Protein AF-A0A3Q2XMR3-F1 (afdb_monomer)

Nearest PDB structures (foldseek):
  6ici-assembly1_A  TM=8.759E-01  e=1.135E-18  Homo sapiens
  9ewy-assembly1_A  TM=8.687E-01  e=3.321E-17  Homo sapiens
  2bra-assembly2_B  TM=8.328E-01  e=9.091E-17  Mus musculus
  4txi-assembly1_A  TM=8.550E-01  e=1.644E-16  Mus musculus
  2c4c-assembly1_A  TM=8.413E-01  e=6.051E-16  Mus musculus

InterPro domains:
  IPR002938 FAD-binding domain [PF01494] (70-104)
  IPR036188 FAD/NAD(P)-binding domain superfamily [G3DSA:3.50.50.60] (62-250)
  IPR036188 FAD/NAD(P)-binding domain superfamily [SSF51905] (71-195)
  IPR050540 F-actin Monooxygenase Mical [PTHR23167] (68-248)
  IPR057494 [F-actin]-monooxygenase MICAL1-3-like, Rossman domain [PF25413] (205-247)

Foldseek 3Di:
DDDPDDPVLVVVLVVLVVQLLPPQKLVSNVVSLVVSCVSVVHDLDCDPPDDLPPHDPQPCPVADQPPWEEEQEALFLVSLVVLLVNLSSSHAYEYEHLARTDDAQAWDDDDPVNLVVLVVLDDSDDSTDGRRSSSSSSSNSSSVSSHHYDYNGHDDADDDDDPDPPDDDDDDPDPVVVDDGPYYHYDRPPDDYPPDDDDDDDDPDDDDDDDDDDDPLDPVLLPDDFDAKDFCVRCVVVQVVVCVVPVDHDGIDGGDDPRPDPDPDPPPPPDPPDDDPDDDDDDDDDDDDDDDD

Secondary structure (DSSP, 8-state):
-----STHHHHHHHHHHHHHHH--SHHHHHHHHHHHHHHTT--S--TTTS-TTTS------SSPP--SEEEEE--SHHHHHHHHHHHHTT-EEEEEES-S-----PBPPPPHHHHHHHHHT-TT--SS-BHHHHHHHHHHHHHHTT-EEEES-------PPPS-TT------SSGGGG---SEEEE-SSS---TTPPPPP---S--------------HHHHTSPPEEEEETTT-HHHHHHHHHHHS---SEEEE-------------------------------PPPPPP-

Sequence (293 aa):
GFAMGDESRPEKAQELFDEFVSASTCRAALLSFRQLCEHLDLDPDPGPDADSADARAVPDLGLPPATGQCAVIGAGPCGLRAAVELSFLGARVVVLEKRDAFSRNNVLHLWPFAIHDLRGLGPFAPPSAGIRQLQLVLLKVALLLGVQVHVNVEFKRVLEPPLDQRLRSEPPSHLVNRLQFDVIVGADGQSVPAGFRRKEFRGKLAIAITANFKNRNTRAEAKVEEISGVASIFNQQFFQDLRRQTGKSFCRRLSRWRRAEPSQATARFEAPKRFPFGEKGRPDAVLPSAPSE

pLDDT: mean 72.91, std 22.64, range [23.0, 97.06]

Mean predicted aligned error: 13.87 Å

Solvent-accessible surface area (backbone atoms only — not comparable to full-atom values): 19043 Å² total; per-residue (Å²): 136,82,86,90,79,67,80,64,58,64,55,53,50,50,53,32,48,52,48,29,73,64,38,86,45,53,56,48,30,54,49,29,45,50,54,38,25,61,76,67,74,43,73,76,72,61,65,96,80,53,66,85,77,82,79,61,95,65,77,86,80,85,64,79,66,40,86,46,34,32,38,29,37,20,68,39,60,68,20,30,50,50,47,41,51,42,36,70,41,56,26,48,37,38,35,36,16,58,53,61,67,68,79,51,70,60,70,62,88,73,54,74,67,55,50,50,51,44,49,72,74,36,93,77,49,67,94,74,37,30,49,30,54,46,28,51,41,36,48,53,50,22,47,76,65,60,40,32,74,43,59,64,36,71,88,85,76,89,79,80,81,67,95,63,89,83,76,86,90,79,83,80,80,52,77,70,77,74,64,76,62,80,39,78,45,87,33,65,71,87,71,70,64,90,92,63,86,82,87,84,84,87,74,78,94,79,88,86,86,86,86,86,78,91,81,83,80,43,77,71,63,70,69,58,79,65,45,84,60,49,40,36,89,80,42,48,67,62,41,52,51,45,24,73,75,68,73,50,84,66,66,64,48,73,47,86,67,82,76,78,70,78,84,77,63,89,73,72,80,73,72,80,79,70,83,79,91,71,81,92,77,86,90,82,90,78,84,86,79,82,88,80,136

Radius of gyration: 25.54 Å; Cα contacts (8 Å, |Δi|>4): 298; chains: 1; bounding box: 79×60×70 Å

Structure (mmCIF, N/CA/C/O backbone):
data_AF-A0A3Q2XMR3-F1
#
_entry.id   AF-A0A3Q2XMR3-F1
#
loop_
_atom_site.group_PDB
_atom_site.id
_atom_site.type_symbol
_atom_site.label_atom_id
_atom_site.label_alt_id
_atom_site.label_comp_id
_atom_site.label_asym_id
_atom_site.label_entity_id
_atom_site.label_seq_id
_atom_site.pdbx_PDB_ins_code
_atom_site.Cartn_x
_atom_site.Cartn_y
_atom_site.Cartn_z
_atom_site.occupancy
_atom_site.B_iso_or_equiv
_atom_site.auth_seq_id
_atom_site.auth_comp_id
_atom_site.auth_asym_id
_atom_site.auth_atom_id
_atom_site.pdbx_PDB_model_num
ATOM 1 N N . GLY A 1 1 ? 41.066 32.385 -14.464 1.00 35.66 1 GLY A N 1
ATOM 2 C CA . GLY A 1 1 ? 39.824 32.093 -13.733 1.00 35.66 1 GLY A CA 1
ATOM 3 C C . GLY A 1 1 ? 39.632 30.601 -13.749 1.00 35.66 1 GLY A C 1
ATOM 4 O O . GLY A 1 1 ? 39.451 30.058 -14.827 1.00 35.66 1 GLY A O 1
ATOM 5 N N . PHE A 1 2 ? 39.790 29.949 -12.600 1.00 39.00 2 PHE A N 1
ATOM 6 C CA . PHE A 1 2 ? 39.530 28.518 -12.456 1.00 39.00 2 PHE A CA 1
ATOM 7 C C . PHE A 1 2 ? 38.033 28.312 -12.213 1.00 39.00 2 PHE A C 1
ATOM 9 O O . PHE A 1 2 ? 37.415 29.082 -11.479 1.00 39.00 2 PHE A O 1
ATOM 16 N N . ALA A 1 3 ? 37.459 27.329 -12.900 1.00 44.09 3 ALA A N 1
ATOM 17 C CA . ALA A 1 3 ? 36.039 27.023 -12.887 1.00 44.09 3 ALA A CA 1
ATOM 18 C C . ALA A 1 3 ? 35.568 26.613 -11.479 1.00 44.09 3 ALA A C 1
ATOM 20 O O . ALA A 1 3 ? 35.994 25.589 -10.953 1.00 44.09 3 ALA A O 1
ATOM 21 N N . MET A 1 4 ? 34.670 27.411 -10.892 1.00 45.12 4 MET A N 1
ATOM 22 C CA . MET A 1 4 ? 33.791 26.987 -9.800 1.00 45.12 4 MET A CA 1
ATOM 23 C C . MET A 1 4 ? 32.629 26.198 -10.400 1.00 45.12 4 MET A C 1
ATOM 25 O O . MET A 1 4 ? 31.619 26.775 -10.795 1.00 45.12 4 MET A O 1
ATOM 29 N N . GLY A 1 5 ? 32.779 24.887 -10.514 1.00 52.12 5 GLY A N 1
ATOM 30 C CA . GLY A 1 5 ? 31.701 24.030 -10.985 1.00 52.12 5 GLY A CA 1
ATOM 31 C C . GLY A 1 5 ? 31.969 22.586 -10.622 1.00 52.12 5 GLY A C 1
ATOM 32 O O . GLY A 1 5 ? 32.508 21.884 -11.461 1.00 52.12 5 GLY A O 1
ATOM 33 N N . ASP A 1 6 ? 31.640 22.197 -9.382 1.00 55.00 6 ASP A N 1
ATOM 34 C CA . ASP A 1 6 ? 31.071 20.867 -9.067 1.00 55.00 6 ASP A CA 1
ATOM 35 C C . ASP A 1 6 ? 30.673 20.672 -7.582 1.00 55.00 6 ASP A C 1
ATOM 37 O O . ASP A 1 6 ? 30.128 19.632 -7.225 1.00 55.00 6 ASP A O 1
ATOM 41 N N . GLU A 1 7 ? 30.900 21.638 -6.678 1.00 53.44 7 GLU A N 1
ATOM 42 C CA . GLU A 1 7 ? 30.497 21.468 -5.262 1.00 53.44 7 GLU A CA 1
ATOM 43 C C . GLU A 1 7 ? 28.968 21.443 -5.052 1.00 53.44 7 GLU A C 1
ATOM 45 O O . GLU A 1 7 ? 28.487 20.868 -4.080 1.00 53.44 7 GLU A O 1
ATOM 50 N N . SER A 1 8 ? 28.182 21.979 -5.994 1.00 63.50 8 SER A N 1
ATOM 51 C CA . SER A 1 8 ? 26.716 22.076 -5.890 1.00 63.50 8 SER A CA 1
ATOM 52 C C . SER A 1 8 ? 25.959 20.791 -6.249 1.00 63.50 8 SER A C 1
ATOM 54 O O . SER A 1 8 ? 24.781 20.644 -5.908 1.00 63.50 8 SER A O 1
ATOM 56 N N . ARG A 1 9 ? 26.598 19.845 -6.951 1.00 72.00 9 ARG A N 1
ATOM 57 C CA . ARG A 1 9 ? 25.961 18.592 -7.386 1.00 72.00 9 ARG A CA 1
ATOM 58 C C . ARG A 1 9 ? 25.611 17.649 -6.222 1.00 72.00 9 ARG A C 1
ATOM 60 O O . ARG A 1 9 ? 24.466 17.179 -6.209 1.00 72.00 9 ARG A O 1
ATOM 67 N N . PRO A 1 10 ? 26.515 17.358 -5.260 1.00 75.75 10 PRO A N 1
ATOM 68 C CA . PRO A 1 10 ? 26.194 16.502 -4.115 1.00 75.75 10 PRO A CA 1
ATOM 69 C C . PRO A 1 10 ? 25.201 17.149 -3.140 1.00 75.75 10 PRO A C 1
ATOM 71 O O . PRO A 1 10 ? 24.328 16.451 -2.628 1.00 75.75 10 PRO A O 1
ATOM 74 N N . GLU A 1 11 ? 25.277 18.466 -2.927 1.00 84.50 11 GLU A N 1
ATOM 75 C CA . GLU A 1 11 ? 24.337 19.192 -2.058 1.00 84.50 11 GLU A CA 1
ATOM 76 C C . GLU A 1 11 ? 22.905 19.093 -2.592 1.00 84.50 11 GLU A C 1
ATOM 78 O O . GLU A 1 11 ? 21.992 18.681 -1.877 1.00 84.50 11 GLU A O 1
ATOM 83 N N . LYS A 1 12 ? 22.722 19.338 -3.893 1.00 89.06 12 LYS A N 1
ATOM 84 C CA . LYS A 1 12 ? 21.414 19.227 -4.543 1.00 89.06 12 LYS A CA 1
ATOM 85 C C . LYS A 1 12 ? 20.859 17.796 -4.550 1.00 89.06 12 LYS A C 1
ATOM 87 O O . LYS A 1 12 ? 19.653 17.606 -4.421 1.00 89.06 12 LYS A O 1
ATOM 92 N N . ALA A 1 13 ? 21.714 16.777 -4.681 1.00 90.06 13 ALA A N 1
ATOM 93 C CA . ALA A 1 13 ? 21.280 15.380 -4.596 1.00 90.06 13 ALA A CA 1
ATOM 94 C C . ALA A 1 13 ? 20.750 15.032 -3.194 1.00 90.06 13 ALA A C 1
ATOM 96 O O . ALA A 1 13 ? 19.726 14.359 -3.069 1.00 90.06 13 ALA A O 1
ATOM 97 N N . GLN A 1 14 ? 21.419 15.527 -2.148 1.00 91.50 14 GLN A N 1
ATOM 98 C CA . GLN A 1 14 ? 20.983 15.356 -0.764 1.00 91.50 14 GLN A CA 1
ATOM 99 C C . GLN A 1 14 ? 19.636 16.046 -0.511 1.00 91.50 14 GLN A C 1
ATOM 101 O O . GLN A 1 14 ? 18.742 15.431 0.064 1.00 91.50 14 GLN A O 1
ATOM 106 N N . GLU A 1 15 ? 19.454 17.278 -0.993 1.00 93.38 15 GLU A N 1
ATOM 107 C CA . GLU A 1 15 ? 18.187 18.013 -0.872 1.00 93.38 15 GLU A CA 1
ATOM 108 C C . GLU A 1 15 ? 17.010 17.263 -1.517 1.00 93.38 15 GLU A C 1
ATOM 110 O O . GLU A 1 15 ? 15.959 17.099 -0.896 1.00 93.38 15 GLU A O 1
ATOM 115 N N . LEU A 1 16 ? 17.194 16.752 -2.740 1.00 93.00 16 LEU A N 1
ATOM 116 C CA . LEU A 1 16 ? 16.173 15.972 -3.451 1.00 93.00 16 LEU A CA 1
ATOM 117 C C . LEU A 1 16 ? 15.854 14.653 -2.731 1.00 93.00 16 LEU A C 1
ATOM 119 O O . LEU A 1 16 ? 14.693 14.239 -2.656 1.00 93.00 16 LEU A O 1
ATOM 123 N N . PHE A 1 17 ? 16.871 13.997 -2.165 1.00 94.00 17 PHE A N 1
ATOM 124 C CA . PHE A 1 17 ? 16.676 12.796 -1.358 1.00 94.00 17 PHE A CA 1
ATOM 125 C C . PHE A 1 17 ? 15.901 13.094 -0.068 1.00 94.00 17 PHE A C 1
ATOM 127 O O . PHE A 1 17 ? 14.978 12.355 0.280 1.00 94.00 17 PHE A O 1
ATOM 134 N N . ASP A 1 18 ? 16.205 14.198 0.612 1.00 92.75 18 ASP A N 1
ATOM 135 C CA . ASP A 1 18 ? 15.489 14.628 1.814 1.00 92.75 18 ASP A CA 1
ATOM 136 C C . ASP A 1 18 ? 14.030 15.009 1.505 1.00 92.75 18 ASP A C 1
ATOM 138 O O . ASP A 1 18 ? 13.117 14.687 2.280 1.00 92.75 18 ASP A O 1
ATOM 142 N N . GLU A 1 19 ? 13.760 15.614 0.344 1.00 94.38 19 GLU A N 1
ATOM 143 C CA . GLU A 1 19 ? 12.399 15.864 -0.142 1.00 94.38 19 GLU A CA 1
ATOM 144 C C . GLU A 1 19 ? 11.638 14.549 -0.376 1.00 94.38 19 GLU A C 1
ATOM 146 O O . GLU A 1 19 ? 10.511 14.377 0.102 1.00 94.38 19 GLU A O 1
ATOM 151 N N . PHE A 1 20 ? 12.272 13.566 -1.015 1.00 94.69 20 PHE A N 1
ATOM 152 C CA . PHE A 1 20 ? 11.702 12.233 -1.210 1.00 94.69 20 PHE A CA 1
ATOM 153 C C . PHE A 1 20 ? 11.402 11.517 0.115 1.00 94.69 20 PHE A C 1
ATOM 155 O O . PHE A 1 20 ? 10.296 11.002 0.350 1.00 94.69 20 PHE A O 1
ATOM 162 N N . VAL A 1 21 ? 12.356 11.531 1.040 1.00 91.69 21 VAL A N 1
ATOM 163 C CA . VAL A 1 21 ? 12.222 10.941 2.373 1.00 91.69 21 VAL A CA 1
ATOM 164 C C . VAL A 1 21 ? 11.117 11.620 3.180 1.00 91.69 21 VAL A C 1
ATOM 166 O O . VAL A 1 21 ? 10.331 10.932 3.841 1.00 91.69 21 VAL A O 1
ATOM 169 N N . SER A 1 22 ? 10.980 12.939 3.090 1.00 90.88 22 SER A N 1
ATOM 170 C CA . SER A 1 22 ? 9.959 13.704 3.816 1.00 90.88 22 SER A CA 1
ATOM 171 C C . SER A 1 22 ? 8.594 13.736 3.116 1.00 90.88 22 SER A C 1
ATOM 173 O O . SER A 1 22 ? 7.582 14.046 3.756 1.00 90.88 22 SER A O 1
ATOM 175 N N . ALA A 1 23 ? 8.518 13.328 1.842 1.00 93.31 23 ALA A N 1
ATOM 176 C CA . ALA A 1 23 ? 7.295 13.348 1.050 1.00 93.31 23 ALA A CA 1
ATOM 177 C C . ALA A 1 23 ? 6.136 12.646 1.768 1.00 93.31 23 ALA A C 1
ATOM 179 O O . ALA A 1 23 ? 6.185 11.457 2.108 1.00 93.31 23 ALA A O 1
ATOM 180 N N . SER A 1 24 ? 5.061 13.399 1.989 1.00 91.44 24 SER A N 1
ATOM 181 C CA . SER A 1 24 ? 3.925 12.940 2.782 1.00 91.44 24 SER A CA 1
ATOM 182 C C . SER A 1 24 ? 2.776 12.410 1.935 1.00 91.44 24 SER A C 1
ATOM 184 O O . SER A 1 24 ? 1.807 11.930 2.511 1.00 91.44 24 SER A O 1
ATOM 186 N N . THR A 1 25 ? 2.836 12.487 0.602 1.00 94.62 25 THR A N 1
ATOM 187 C CA . THR A 1 25 ? 1.784 12.026 -0.323 1.00 94.62 25 THR A CA 1
ATOM 188 C C . THR A 1 25 ? 2.370 11.130 -1.415 1.00 94.62 25 THR A C 1
ATOM 190 O O . THR A 1 25 ? 3.561 11.206 -1.693 1.00 94.62 25 THR A O 1
ATOM 193 N N . CYS A 1 26 ? 1.532 10.290 -2.037 1.00 94.56 26 CYS A N 1
ATOM 194 C CA . CYS A 1 26 ? 1.960 9.397 -3.123 1.00 94.56 26 CYS A CA 1
ATOM 195 C C . CYS A 1 26 ? 2.550 10.194 -4.298 1.00 94.56 26 CYS A C 1
ATOM 197 O O . CYS A 1 26 ? 3.695 9.974 -4.675 1.00 94.56 26 CYS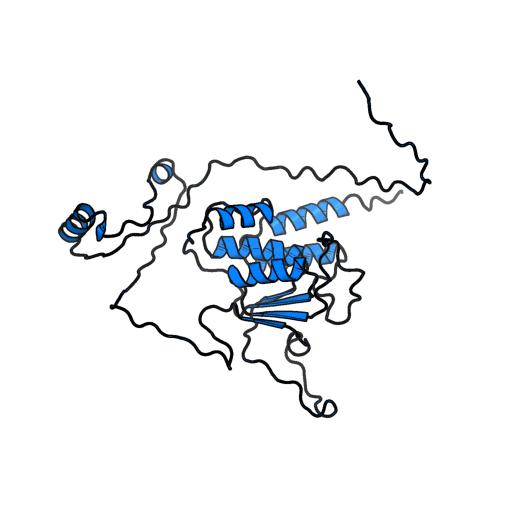 A O 1
ATOM 199 N N . ARG A 1 27 ? 1.808 11.197 -4.794 1.00 94.56 27 ARG A N 1
ATOM 200 C CA . ARG A 1 27 ? 2.271 12.091 -5.865 1.00 94.56 27 ARG A CA 1
ATOM 201 C C . ARG A 1 27 ? 3.585 12.794 -5.520 1.00 94.56 27 ARG A C 1
ATOM 203 O O . ARG A 1 27 ? 4.487 12.791 -6.343 1.00 94.56 27 ARG A O 1
ATOM 210 N N . ALA A 1 28 ? 3.710 13.357 -4.315 1.00 95.25 28 ALA A N 1
ATOM 211 C CA . ALA A 1 28 ? 4.947 14.027 -3.909 1.00 95.25 28 ALA A CA 1
ATOM 212 C C . ALA A 1 28 ? 6.137 13.059 -3.873 1.00 95.25 28 ALA A C 1
ATOM 214 O O . ALA A 1 28 ? 7.211 13.420 -4.335 1.00 95.25 28 ALA A O 1
ATOM 215 N N . ALA A 1 29 ? 5.946 11.829 -3.380 1.00 95.19 29 ALA A N 1
ATOM 216 C CA . ALA A 1 29 ? 7.015 10.831 -3.335 1.00 95.19 29 ALA A CA 1
ATOM 217 C C . ALA A 1 29 ? 7.455 10.404 -4.746 1.00 95.19 29 ALA A C 1
ATOM 219 O O . ALA A 1 29 ? 8.645 10.301 -5.004 1.00 95.19 29 ALA A O 1
ATOM 220 N N . LEU A 1 30 ? 6.509 10.207 -5.670 1.00 94.50 30 LEU A N 1
ATOM 221 C CA . LEU A 1 30 ? 6.815 9.876 -7.066 1.00 94.50 30 LEU A CA 1
ATOM 222 C C . LEU A 1 30 ? 7.543 11.021 -7.789 1.00 94.50 30 LEU A C 1
ATOM 224 O O . LEU A 1 30 ? 8.493 10.770 -8.523 1.00 94.50 30 LEU A O 1
ATOM 228 N N . LEU A 1 31 ? 7.109 12.269 -7.580 1.00 94.38 31 LEU A N 1
ATOM 229 C CA . LEU A 1 31 ? 7.712 13.447 -8.213 1.00 94.38 31 LEU A CA 1
ATOM 230 C C . LEU A 1 31 ? 9.138 13.700 -7.714 1.00 94.38 31 LEU A C 1
ATOM 232 O O . LEU A 1 31 ? 10.050 13.791 -8.527 1.00 94.38 31 LEU A O 1
ATOM 236 N N . SER A 1 32 ? 9.327 13.746 -6.394 1.00 94.88 32 SER A N 1
ATOM 237 C CA . SER A 1 32 ? 10.651 13.940 -5.782 1.00 94.88 32 SER A CA 1
ATOM 238 C C . SER A 1 32 ? 11.624 12.820 -6.154 1.00 94.88 32 SER A C 1
ATOM 240 O O . SER A 1 32 ? 12.772 13.094 -6.487 1.00 94.88 32 SER A O 1
ATOM 242 N N . PHE A 1 33 ? 11.161 11.565 -6.195 1.00 94.56 33 PHE A N 1
ATOM 243 C CA . PHE A 1 33 ? 11.984 10.447 -6.657 1.00 94.56 33 PHE A CA 1
ATOM 244 C C . PHE A 1 33 ? 12.406 10.604 -8.120 1.00 94.56 33 PHE A C 1
ATOM 246 O O . PHE A 1 33 ? 13.573 10.424 -8.448 1.00 94.56 33 PHE A O 1
ATOM 253 N N . ARG A 1 34 ? 11.478 10.996 -9.001 1.00 92.38 34 ARG A N 1
ATOM 254 C CA . ARG A 1 34 ? 11.789 11.240 -10.413 1.00 92.38 34 ARG A CA 1
ATOM 255 C C . ARG A 1 34 ? 12.829 12.350 -10.578 1.00 92.38 34 ARG A C 1
ATOM 257 O O . ARG A 1 34 ? 13.772 12.172 -11.336 1.00 92.38 34 ARG A O 1
ATOM 264 N N . GLN A 1 35 ? 12.677 13.459 -9.857 1.00 93.12 35 GLN A N 1
ATOM 265 C CA . GLN A 1 35 ? 13.637 14.568 -9.884 1.00 93.12 35 GLN A CA 1
ATOM 266 C C . GLN A 1 35 ? 15.016 14.145 -9.364 1.00 93.12 35 GLN A C 1
ATOM 268 O O . GLN A 1 35 ? 16.032 14.554 -9.921 1.00 93.12 35 GLN A O 1
ATOM 273 N N . LEU A 1 36 ? 15.054 13.305 -8.324 1.00 92.69 36 LEU A N 1
ATOM 274 C CA . LEU A 1 36 ? 16.289 12.717 -7.813 1.00 92.69 36 LEU A CA 1
ATOM 275 C C . LEU A 1 36 ? 16.970 11.841 -8.874 1.00 92.69 36 LEU A C 1
ATOM 277 O O . LEU A 1 36 ? 18.163 12.006 -9.109 1.00 92.69 36 LEU A O 1
ATOM 281 N N . CYS A 1 37 ? 16.223 10.955 -9.537 1.00 90.81 37 CYS A N 1
ATOM 282 C CA . CYS A 1 37 ? 16.745 10.125 -10.624 1.00 90.81 37 CYS A CA 1
ATOM 283 C C . CYS A 1 37 ? 17.270 10.974 -11.789 1.00 90.81 37 CYS A C 1
ATOM 285 O O . CYS A 1 37 ? 18.399 10.765 -12.219 1.00 90.81 37 CYS A O 1
ATOM 287 N N . GLU A 1 38 ? 16.507 11.979 -12.232 1.00 90.25 38 GLU A N 1
ATOM 288 C CA . GLU A 1 38 ? 16.910 12.907 -13.299 1.00 90.25 38 GLU A CA 1
ATOM 289 C C . GLU A 1 38 ? 18.204 13.667 -12.947 1.00 90.25 38 GLU A C 1
ATOM 291 O O . GLU A 1 38 ? 19.064 13.837 -13.802 1.00 90.25 38 GLU A O 1
ATOM 296 N N . HIS A 1 39 ? 18.391 14.091 -11.690 1.00 90.00 39 HIS A N 1
ATOM 297 C CA . HIS A 1 39 ? 19.619 14.774 -11.244 1.00 90.00 39 HIS A CA 1
ATOM 298 C C . HIS A 1 39 ? 20.837 13.840 -11.136 1.00 90.00 39 HIS A C 1
ATOM 300 O O . HIS A 1 39 ? 21.984 14.276 -11.272 1.00 90.00 39 HIS A O 1
ATOM 306 N N . LEU A 1 40 ? 20.596 12.558 -10.867 1.00 88.62 40 LEU A N 1
ATOM 307 C CA . LEU A 1 40 ? 21.629 11.526 -10.768 1.00 88.62 40 LEU A CA 1
ATOM 308 C C . LEU A 1 40 ? 21.910 10.820 -12.104 1.00 88.62 40 LEU A C 1
ATOM 310 O O . LEU A 1 40 ? 22.710 9.889 -12.115 1.00 88.62 40 LEU A O 1
ATOM 314 N N . ASP A 1 41 ? 21.280 11.254 -13.201 1.00 85.69 41 ASP A N 1
ATOM 315 C CA . ASP A 1 41 ? 21.345 10.603 -14.517 1.00 85.69 41 ASP A CA 1
ATOM 316 C C . ASP A 1 41 ? 20.943 9.110 -14.464 1.00 85.69 41 ASP A C 1
ATOM 318 O O . ASP A 1 41 ? 21.463 8.274 -15.202 1.00 85.69 41 ASP A O 1
ATOM 322 N N . LEU A 1 42 ? 20.012 8.766 -13.567 1.00 83.75 42 LEU A N 1
ATOM 323 C CA . LEU A 1 42 ? 19.442 7.427 -13.429 1.00 83.75 42 LEU A CA 1
ATOM 324 C C . LEU A 1 42 ? 18.123 7.351 -14.194 1.00 83.75 42 LEU A C 1
ATOM 326 O O . LEU A 1 42 ? 17.264 8.219 -14.033 1.00 83.75 42 LEU A O 1
ATOM 330 N N . ASP A 1 43 ? 17.923 6.286 -14.966 1.00 74.69 43 ASP A N 1
ATOM 331 C CA . ASP A 1 43 ? 16.626 6.014 -15.579 1.00 74.69 43 ASP A CA 1
ATOM 332 C C . ASP A 1 43 ? 15.694 5.324 -14.561 1.00 74.69 43 ASP A C 1
ATOM 334 O O . ASP A 1 43 ? 15.972 4.192 -14.151 1.00 74.69 43 ASP A O 1
ATOM 338 N N . PRO A 1 44 ? 14.598 5.969 -14.113 1.00 67.06 44 PRO A N 1
ATOM 339 C CA . PRO A 1 44 ? 13.631 5.337 -13.219 1.00 67.06 44 PRO A CA 1
ATOM 340 C C . PRO A 1 44 ? 12.751 4.295 -13.933 1.00 67.06 44 PRO A C 1
ATOM 342 O O . PRO A 1 44 ? 12.046 3.537 -13.264 1.00 67.06 44 PRO A O 1
ATOM 345 N N . ASP A 1 45 ? 12.748 4.271 -15.269 1.00 64.19 45 ASP A N 1
ATOM 346 C CA . ASP A 1 45 ? 11.979 3.352 -16.105 1.00 64.19 45 ASP A CA 1
ATOM 347 C C . ASP A 1 45 ? 12.845 2.853 -17.276 1.00 64.19 45 ASP A C 1
ATOM 349 O O . ASP A 1 45 ? 12.586 3.195 -18.431 1.00 64.19 45 ASP A O 1
ATOM 353 N N . PRO A 1 46 ? 13.852 1.997 -17.005 1.00 55.44 46 PRO A N 1
ATOM 354 C CA . PRO A 1 46 ? 14.795 1.526 -18.023 1.00 55.44 46 PRO A CA 1
ATOM 355 C C . PRO A 1 46 ? 14.144 0.643 -19.112 1.00 55.44 46 PRO A C 1
ATOM 357 O O . PRO A 1 46 ? 14.813 0.104 -19.992 1.00 55.44 46 PRO A O 1
ATOM 360 N N . GLY A 1 47 ? 12.819 0.485 -19.088 1.00 52.22 47 GLY A N 1
ATOM 361 C CA . GLY A 1 47 ? 12.069 -0.263 -20.078 1.00 52.22 47 GLY A CA 1
ATOM 362 C C . GLY A 1 47 ? 12.348 -1.774 -20.072 1.00 52.22 47 GLY A C 1
ATOM 363 O O . GLY A 1 47 ? 13.137 -2.310 -19.282 1.00 52.22 47 GLY A O 1
ATOM 364 N N . PRO A 1 48 ? 11.663 -2.515 -20.956 1.00 48.44 48 PRO A N 1
ATOM 365 C CA . PRO A 1 48 ? 11.818 -3.962 -21.069 1.00 48.44 48 PRO A CA 1
ATOM 366 C C . PRO A 1 48 ? 13.168 -4.384 -21.675 1.00 48.44 48 PRO A C 1
ATOM 368 O O . PRO A 1 48 ? 13.588 -5.517 -21.446 1.00 48.44 48 PRO A O 1
ATOM 371 N N . ASP A 1 49 ? 13.873 -3.480 -22.360 1.00 45.12 49 ASP A N 1
ATOM 372 C CA . ASP A 1 49 ? 15.067 -3.795 -23.157 1.00 45.12 49 ASP A CA 1
ATOM 373 C C . ASP A 1 49 ? 16.399 -3.409 -22.489 1.00 45.12 49 ASP A C 1
ATOM 375 O O . ASP A 1 49 ? 17.450 -3.769 -23.008 1.00 45.12 49 ASP A O 1
ATOM 379 N N . ALA A 1 50 ? 16.400 -2.714 -21.343 1.00 50.56 50 ALA A N 1
ATOM 380 C CA . ALA A 1 50 ? 17.656 -2.385 -20.665 1.00 50.56 50 ALA A CA 1
ATOM 381 C C . ALA A 1 50 ? 18.399 -3.636 -20.196 1.00 50.56 50 ALA A C 1
ATOM 383 O O . ALA A 1 50 ? 17.809 -4.515 -19.560 1.00 50.56 50 ALA A O 1
ATOM 384 N N . ASP A 1 51 ? 19.701 -3.696 -20.461 1.00 44.91 51 ASP A N 1
ATOM 385 C CA . ASP A 1 51 ? 20.554 -4.806 -20.058 1.00 44.91 51 ASP A CA 1
ATOM 386 C C . ASP A 1 51 ? 20.506 -5.015 -18.537 1.00 44.91 51 ASP A C 1
ATOM 388 O O . ASP A 1 51 ? 20.633 -4.093 -17.731 1.00 44.91 51 ASP A O 1
ATOM 392 N N . SER A 1 52 ? 20.293 -6.265 -18.118 1.00 48.41 52 SER A N 1
ATOM 393 C CA . SER A 1 52 ? 20.103 -6.647 -16.711 1.00 48.41 52 SER A CA 1
ATOM 394 C C . SER A 1 52 ? 21.318 -6.393 -15.810 1.00 48.41 52 SER A C 1
ATOM 396 O O . SER A 1 52 ? 21.210 -6.596 -14.600 1.00 48.41 52 SER A O 1
ATOM 398 N N . ALA A 1 53 ? 22.458 -6.017 -16.397 1.00 42.41 53 ALA A N 1
ATOM 399 C CA . ALA A 1 53 ? 23.748 -5.865 -15.736 1.00 42.41 53 ALA A CA 1
ATOM 400 C C . ALA A 1 53 ? 23.978 -4.459 -15.153 1.00 42.41 53 ALA A C 1
ATOM 402 O O . ALA A 1 53 ? 24.602 -4.350 -14.101 1.00 42.41 53 ALA A O 1
ATOM 403 N N . ASP A 1 54 ? 23.428 -3.407 -15.767 1.00 39.78 54 ASP A N 1
ATOM 404 C CA . ASP A 1 54 ? 23.800 -2.025 -15.420 1.00 39.78 54 ASP A CA 1
ATOM 405 C C . ASP A 1 54 ? 22.895 -1.379 -14.354 1.00 39.78 54 ASP A C 1
ATOM 407 O O . ASP A 1 54 ? 23.235 -0.344 -13.787 1.00 39.78 54 ASP A O 1
ATOM 411 N N . ALA A 1 55 ? 21.757 -1.999 -14.019 1.00 42.41 55 ALA A N 1
ATOM 412 C CA . ALA A 1 55 ? 20.727 -1.375 -13.179 1.00 42.41 55 ALA A CA 1
ATOM 413 C C . ALA A 1 55 ? 20.698 -1.824 -11.701 1.00 42.41 55 ALA A C 1
ATOM 415 O O . ALA A 1 55 ? 19.777 -1.443 -10.978 1.00 42.41 55 ALA A O 1
ATOM 416 N N . ARG A 1 56 ? 21.603 -2.696 -11.226 1.00 51.09 56 ARG A N 1
ATOM 417 C CA . ARG A 1 56 ? 21.332 -3.449 -9.981 1.00 51.09 56 ARG A CA 1
ATOM 418 C C . ARG A 1 56 ? 22.521 -3.593 -9.038 1.00 51.09 56 ARG A C 1
ATOM 420 O O . ARG A 1 56 ? 23.255 -4.570 -9.086 1.00 51.09 56 ARG A O 1
ATOM 427 N N . ALA A 1 57 ? 22.591 -2.694 -8.060 1.00 41.69 57 ALA A N 1
ATOM 428 C CA . ALA A 1 57 ? 23.205 -2.980 -6.765 1.00 41.69 57 ALA A CA 1
ATOM 429 C C . ALA A 1 57 ? 22.155 -3.611 -5.827 1.00 41.69 57 ALA A C 1
ATOM 431 O O . ALA A 1 57 ? 21.766 -3.018 -4.823 1.00 41.69 57 ALA A O 1
ATOM 432 N N . VAL A 1 58 ? 21.631 -4.793 -6.173 1.00 45.94 58 VAL A N 1
ATOM 433 C CA . VAL A 1 58 ? 20.858 -5.600 -5.211 1.00 45.94 58 VAL A CA 1
ATOM 434 C C . VAL A 1 58 ? 21.871 -6.463 -4.453 1.00 45.94 58 VAL A C 1
ATOM 436 O O . VAL A 1 58 ? 22.728 -7.060 -5.106 1.00 45.94 58 VAL A O 1
ATOM 439 N N . PRO A 1 59 ? 21.835 -6.529 -3.109 1.00 43.03 59 PRO A N 1
ATOM 440 C CA . PRO A 1 59 ? 22.684 -7.449 -2.363 1.00 43.03 59 PRO A CA 1
ATOM 441 C C . PRO A 1 59 ? 22.489 -8.871 -2.892 1.00 43.03 59 PRO A C 1
ATOM 443 O O . PRO A 1 59 ? 21.355 -9.342 -2.970 1.00 43.03 59 PRO A O 1
ATOM 446 N N . ASP A 1 60 ? 23.578 -9.540 -3.269 1.00 45.28 60 ASP A N 1
ATOM 447 C CA . ASP A 1 60 ? 23.539 -10.939 -3.686 1.00 45.28 60 ASP A CA 1
ATOM 448 C C . ASP A 1 60 ? 23.110 -11.806 -2.492 1.00 45.28 60 ASP A C 1
ATOM 450 O O . ASP A 1 60 ? 23.872 -12.030 -1.551 1.00 45.28 60 ASP A O 1
ATOM 454 N N . LEU A 1 61 ? 21.847 -12.236 -2.499 1.00 47.41 61 LEU A N 1
ATOM 455 C CA . LEU A 1 61 ? 21.266 -13.121 -1.486 1.00 47.41 61 LEU A CA 1
ATOM 456 C C . LEU A 1 61 ? 21.540 -14.609 -1.787 1.00 47.41 61 LEU A C 1
ATOM 458 O O . LEU A 1 61 ? 20.989 -15.471 -1.102 1.00 47.41 61 LEU A O 1
ATOM 462 N N . GLY A 1 62 ? 22.351 -14.937 -2.803 1.00 42.47 62 GLY A N 1
ATOM 463 C CA . GLY A 1 62 ? 22.663 -16.319 -3.183 1.00 42.47 62 GLY A CA 1
ATOM 464 C C . GLY A 1 62 ? 21.466 -17.096 -3.746 1.00 42.47 62 GLY A C 1
ATOM 465 O O . GLY A 1 62 ? 21.484 -18.327 -3.774 1.00 42.47 62 GLY A O 1
ATOM 466 N N . LEU A 1 63 ? 20.411 -16.394 -4.171 1.00 46.56 63 LEU A N 1
ATOM 467 C CA . LEU A 1 63 ? 19.235 -16.968 -4.825 1.00 46.56 63 LEU A CA 1
ATOM 468 C C . LEU A 1 63 ? 19.410 -16.887 -6.349 1.00 46.56 63 LEU A C 1
ATOM 470 O O . LEU A 1 63 ? 19.933 -15.886 -6.840 1.00 46.56 63 LEU A O 1
ATOM 474 N N . PRO A 1 64 ? 18.974 -17.903 -7.121 1.00 47.94 64 PRO A N 1
ATOM 475 C CA . PRO A 1 64 ? 18.980 -17.796 -8.574 1.00 47.94 64 PRO A CA 1
ATOM 476 C C . PRO A 1 64 ? 18.141 -16.571 -8.968 1.00 47.94 64 PRO A C 1
ATOM 478 O O . PRO A 1 64 ? 17.035 -16.420 -8.439 1.00 47.94 64 PRO A O 1
ATOM 481 N N . PRO A 1 65 ? 18.637 -15.687 -9.854 1.00 53.16 65 PRO A N 1
ATOM 482 C CA . PRO A 1 65 ? 17.892 -14.502 -10.242 1.00 53.16 65 PRO A CA 1
ATOM 483 C C . PRO A 1 65 ? 16.541 -14.948 -10.793 1.00 53.16 65 PRO A C 1
ATOM 485 O O . PRO A 1 65 ? 16.480 -15.796 -11.684 1.00 53.16 65 PRO A O 1
ATOM 488 N N . ALA A 1 66 ? 15.453 -14.396 -10.260 1.00 53.31 66 ALA A N 1
ATOM 489 C CA . ALA A 1 66 ? 14.149 -14.532 -10.880 1.00 53.31 66 ALA A CA 1
ATOM 490 C C . ALA A 1 66 ? 14.218 -13.817 -12.237 1.00 53.31 66 ALA A C 1
ATOM 492 O O . ALA A 1 66 ? 14.026 -12.606 -12.343 1.00 53.31 66 ALA A O 1
ATOM 493 N N . THR A 1 67 ? 14.569 -14.554 -13.285 1.00 57.06 67 THR A N 1
ATOM 494 C CA . THR A 1 67 ? 14.599 -14.063 -14.659 1.00 57.06 67 THR A CA 1
ATOM 495 C C . THR A 1 67 ? 13.157 -13.948 -15.138 1.00 57.06 67 THR A C 1
ATOM 497 O O . THR A 1 67 ? 12.590 -14.920 -15.628 1.00 57.06 67 THR A O 1
ATOM 500 N N . GLY A 1 68 ? 12.527 -12.794 -14.924 1.00 69.62 68 GLY A N 1
ATOM 501 C CA . GLY A 1 68 ? 11.175 -12.548 -15.420 1.00 69.62 68 GLY A CA 1
ATOM 502 C C . GLY A 1 68 ? 10.665 -11.134 -15.160 1.00 69.62 68 GLY A C 1
ATOM 503 O O . GLY A 1 68 ? 11.142 -10.428 -14.259 1.00 69.62 68 GLY A O 1
ATOM 504 N N . GLN A 1 69 ? 9.690 -10.721 -15.968 1.00 81.31 69 GLN A N 1
ATOM 505 C CA . GLN A 1 69 ? 8.915 -9.501 -15.755 1.00 81.31 69 GLN A CA 1
ATOM 506 C C . GLN A 1 69 ? 7.663 -9.821 -14.932 1.00 81.31 69 GLN A C 1
ATOM 508 O O . GLN A 1 69 ? 6.827 -10.644 -15.309 1.00 81.31 69 GLN A O 1
ATOM 513 N N . CYS A 1 70 ? 7.516 -9.141 -13.800 1.00 89.56 70 CYS A N 1
ATOM 514 C CA . CYS A 1 70 ? 6.431 -9.322 -12.847 1.00 89.56 70 CYS A CA 1
ATOM 515 C C . CYS A 1 70 ? 5.527 -8.086 -12.822 1.00 89.56 70 CYS A C 1
ATOM 517 O O . CYS A 1 70 ? 5.990 -6.978 -12.551 1.00 89.56 70 CYS A O 1
ATOM 519 N N . ALA A 1 71 ? 4.223 -8.280 -13.000 1.00 90.88 71 ALA A N 1
ATOM 520 C CA . ALA A 1 71 ? 3.223 -7.252 -12.737 1.00 90.88 71 ALA A CA 1
ATOM 521 C C . ALA A 1 71 ? 2.577 -7.464 -11.364 1.00 90.88 71 ALA A C 1
ATOM 523 O O . ALA A 1 71 ? 2.069 -8.542 -11.059 1.00 90.88 71 ALA A O 1
ATOM 524 N N . VAL A 1 72 ? 2.521 -6.416 -10.549 1.00 94.56 72 VAL A N 1
ATOM 525 C CA . VAL A 1 72 ? 1.778 -6.393 -9.286 1.00 94.56 72 VAL A CA 1
ATOM 526 C C . VAL A 1 72 ? 0.589 -5.452 -9.432 1.00 94.56 72 VAL A C 1
ATOM 528 O O . VAL A 1 72 ? 0.738 -4.260 -9.697 1.00 94.56 72 VAL A O 1
ATOM 531 N N . ILE A 1 73 ? -0.618 -5.977 -9.242 1.00 94.44 73 ILE A N 1
ATOM 532 C CA . ILE A 1 73 ? -1.850 -5.206 -9.395 1.00 94.44 73 ILE A CA 1
ATOM 533 C C . ILE A 1 73 ? -2.275 -4.676 -8.027 1.00 94.44 73 ILE A C 1
ATOM 535 O O . ILE A 1 73 ? -2.746 -5.438 -7.189 1.00 94.44 73 ILE A O 1
ATOM 539 N N . GLY A 1 74 ? -2.130 -3.370 -7.810 1.00 95.31 74 GLY A N 1
ATOM 540 C CA . GLY A 1 74 ? -2.524 -2.647 -6.602 1.00 95.31 74 GLY A CA 1
ATOM 541 C C . GLY A 1 74 ? -1.348 -2.228 -5.713 1.00 95.31 74 GLY A C 1
ATOM 542 O O . GLY A 1 74 ? -0.601 -3.057 -5.200 1.00 95.31 74 GLY A O 1
ATOM 543 N N . ALA A 1 75 ? -1.258 -0.932 -5.407 1.00 96.88 75 ALA A N 1
ATOM 544 C CA . ALA A 1 75 ? -0.287 -0.348 -4.476 1.00 96.88 75 ALA A CA 1
ATOM 545 C C . ALA A 1 75 ? -0.836 -0.287 -3.034 1.00 96.88 75 ALA A C 1
ATOM 547 O O . ALA A 1 75 ? -0.684 0.695 -2.296 1.00 96.88 75 ALA A O 1
ATOM 548 N N . GLY A 1 76 ? -1.533 -1.345 -2.610 1.00 96.00 76 GLY A N 1
ATOM 549 C CA . GLY A 1 76 ? -1.854 -1.576 -1.200 1.00 96.00 76 GLY A CA 1
ATOM 550 C C . GLY A 1 76 ? -0.617 -2.017 -0.404 1.00 96.00 76 GLY A C 1
ATOM 551 O O . GLY A 1 76 ? 0.399 -2.353 -1.007 1.00 96.00 76 GLY A O 1
ATOM 552 N N . PRO A 1 77 ? -0.689 -2.089 0.941 1.00 95.12 77 PRO A N 1
ATOM 553 C CA . PRO A 1 77 ? 0.425 -2.593 1.746 1.00 95.12 77 PRO A CA 1
ATOM 554 C C . PRO A 1 77 ? 0.935 -3.966 1.288 1.00 95.12 77 PRO A C 1
ATOM 556 O O . PRO A 1 77 ? 2.132 -4.152 1.128 1.00 95.12 77 PRO A O 1
ATOM 559 N N . CYS A 1 78 ? 0.027 -4.907 1.013 1.00 96.06 78 CYS A N 1
ATOM 560 C CA . CYS A 1 78 ? 0.397 -6.246 0.557 1.00 96.06 78 CYS A CA 1
ATOM 561 C C . CYS A 1 78 ? 1.050 -6.233 -0.834 1.00 96.06 78 CYS A C 1
ATOM 563 O O . CYS A 1 78 ? 2.055 -6.905 -1.023 1.00 96.06 78 CYS A O 1
ATOM 565 N N . GLY A 1 79 ? 0.514 -5.454 -1.780 1.00 97.06 79 GLY A N 1
ATOM 566 C CA . GLY A 1 79 ? 1.058 -5.366 -3.138 1.00 97.06 79 GLY A CA 1
ATOM 567 C C . GLY A 1 79 ? 2.444 -4.728 -3.168 1.00 97.06 79 GLY A C 1
ATOM 568 O O . GLY A 1 79 ? 3.374 -5.311 -3.709 1.00 97.06 79 GLY A O 1
ATOM 569 N N . LEU A 1 80 ? 2.625 -3.592 -2.488 1.00 97.06 80 LEU A N 1
ATOM 570 C CA . LEU A 1 80 ? 3.940 -2.951 -2.387 1.00 97.06 80 LEU A CA 1
ATOM 571 C C . LEU A 1 80 ? 4.955 -3.845 -1.663 1.00 97.06 80 LEU A C 1
ATOM 573 O O . LEU A 1 80 ? 6.098 -3.940 -2.093 1.00 97.06 80 LEU A O 1
ATOM 577 N N . ARG A 1 81 ? 4.546 -4.549 -0.598 1.00 96.50 81 ARG A N 1
ATOM 578 C CA . ARG A 1 81 ? 5.435 -5.486 0.101 1.00 96.50 81 ARG A CA 1
ATOM 579 C C . ARG A 1 81 ? 5.837 -6.670 -0.782 1.00 96.50 81 ARG A C 1
ATOM 581 O O . ARG A 1 81 ? 6.998 -7.064 -0.735 1.00 96.50 81 ARG A O 1
ATOM 588 N N . ALA A 1 82 ? 4.911 -7.206 -1.580 1.00 96.69 82 ALA A N 1
ATOM 589 C CA . ALA A 1 82 ? 5.204 -8.254 -2.556 1.00 96.69 82 ALA A CA 1
ATOM 590 C C . ALA A 1 82 ? 6.156 -7.755 -3.651 1.00 96.69 82 ALA A C 1
ATOM 592 O O . ALA A 1 82 ? 7.080 -8.469 -4.022 1.00 96.69 82 ALA A O 1
ATOM 593 N N . ALA A 1 83 ? 5.976 -6.518 -4.121 1.00 96.00 83 ALA A N 1
ATOM 594 C CA . ALA A 1 83 ? 6.867 -5.908 -5.102 1.00 96.00 83 ALA A CA 1
ATOM 595 C C . ALA A 1 83 ? 8.305 -5.775 -4.577 1.00 96.00 83 ALA A C 1
ATOM 597 O O . ALA A 1 83 ? 9.244 -6.094 -5.298 1.00 96.00 83 ALA A O 1
ATOM 598 N N . VAL A 1 84 ? 8.470 -5.381 -3.309 1.00 94.31 84 VAL A N 1
ATOM 599 C CA . VAL A 1 84 ? 9.778 -5.328 -2.634 1.00 94.31 84 VAL A CA 1
ATOM 600 C C . VAL A 1 84 ? 10.456 -6.704 -2.611 1.00 94.31 84 VAL A C 1
ATOM 602 O O . VAL A 1 84 ? 11.615 -6.800 -2.998 1.00 94.31 84 VAL A O 1
ATOM 605 N N . GLU A 1 85 ? 9.741 -7.775 -2.238 1.00 94.12 85 GLU A N 1
ATOM 606 C CA . GLU A 1 85 ? 10.320 -9.133 -2.267 1.00 94.12 85 GLU A CA 1
ATOM 607 C C . GLU A 1 85 ? 10.709 -9.567 -3.678 1.00 94.12 85 GLU A C 1
ATOM 609 O O . GLU A 1 85 ? 11.808 -10.069 -3.888 1.00 94.12 85 GLU A O 1
ATOM 614 N N . LEU A 1 86 ? 9.827 -9.361 -4.660 1.00 92.00 86 LEU A N 1
ATOM 615 C CA . LEU A 1 86 ? 10.119 -9.705 -6.052 1.00 92.00 86 LEU A CA 1
ATOM 616 C C . LEU A 1 86 ? 11.364 -8.966 -6.561 1.00 92.00 86 LEU A C 1
ATOM 618 O O . LEU A 1 86 ? 12.158 -9.541 -7.303 1.00 92.00 86 LEU A O 1
ATOM 622 N N . SER A 1 87 ? 11.562 -7.724 -6.117 1.00 89.38 87 SER A N 1
ATOM 623 C CA . SER A 1 87 ? 12.754 -6.942 -6.431 1.00 89.38 87 SER A CA 1
ATOM 624 C C . SER A 1 87 ? 14.016 -7.513 -5.778 1.00 89.38 87 SER A C 1
ATOM 626 O O . SER A 1 87 ? 15.044 -7.608 -6.444 1.00 89.38 87 SER A O 1
ATOM 628 N N . PHE A 1 88 ? 13.951 -7.951 -4.514 1.00 86.75 88 PHE A N 1
ATOM 629 C CA . PHE A 1 88 ? 15.070 -8.644 -3.856 1.00 86.75 88 PHE A CA 1
ATOM 630 C C . PHE A 1 88 ? 15.423 -9.976 -4.526 1.00 86.75 88 PHE A C 1
ATOM 632 O O . PHE A 1 88 ? 16.585 -10.368 -4.528 1.00 86.75 88 PHE A O 1
ATOM 639 N N . LEU A 1 89 ? 14.447 -10.643 -5.147 1.00 86.12 89 LEU A N 1
ATOM 640 C CA . LEU A 1 89 ? 14.669 -11.840 -5.964 1.00 86.12 89 LEU A CA 1
ATOM 641 C C . LEU A 1 89 ? 15.263 -11.534 -7.354 1.00 86.12 89 LEU A C 1
ATOM 643 O O . LEU A 1 89 ? 15.520 -12.457 -8.126 1.00 86.12 89 LEU A O 1
ATOM 647 N N . GLY A 1 90 ? 15.471 -10.261 -7.704 1.00 81.06 90 GLY A N 1
ATOM 648 C CA . GLY A 1 90 ? 16.050 -9.837 -8.983 1.00 81.06 90 GLY A CA 1
ATOM 649 C C . GLY A 1 90 ? 15.054 -9.724 -10.145 1.00 81.06 90 GLY A C 1
ATOM 650 O O . GLY A 1 90 ? 15.470 -9.461 -11.280 1.00 81.06 90 GLY A O 1
ATOM 651 N N . ALA A 1 91 ? 13.750 -9.875 -9.891 1.00 85.00 91 ALA A N 1
ATOM 652 C CA . ALA A 1 91 ? 12.728 -9.706 -10.920 1.00 85.00 91 ALA A CA 1
ATOM 653 C C . ALA A 1 91 ? 12.616 -8.238 -11.364 1.00 85.00 91 ALA A C 1
ATOM 655 O O . ALA A 1 91 ? 12.898 -7.311 -10.602 1.00 85.00 91 ALA A O 1
ATOM 656 N N . ARG A 1 92 ? 12.169 -8.000 -12.602 1.00 85.44 92 ARG A N 1
ATOM 657 C CA . ARG A 1 92 ? 11.714 -6.659 -13.009 1.00 85.44 92 ARG A CA 1
ATOM 658 C C . ARG A 1 92 ? 10.269 -6.504 -12.585 1.00 85.44 92 ARG A C 1
ATOM 660 O O . ARG A 1 92 ? 9.432 -7.296 -13.003 1.00 85.44 92 ARG A O 1
ATOM 667 N N . VAL A 1 93 ? 9.978 -5.516 -11.749 1.00 91.00 93 VAL A N 1
ATOM 668 C CA . VAL A 1 93 ? 8.658 -5.393 -11.127 1.00 91.00 93 VAL A CA 1
ATOM 669 C C . VAL A 1 93 ? 7.981 -4.103 -11.554 1.00 91.00 93 VAL A C 1
ATOM 671 O O . VAL A 1 93 ? 8.532 -3.017 -11.384 1.00 91.00 93 VAL A O 1
ATOM 674 N N . VAL A 1 94 ? 6.750 -4.239 -12.041 1.00 91.44 94 VAL A N 1
ATOM 675 C CA . VAL A 1 94 ? 5.869 -3.130 -12.405 1.00 91.44 94 VAL A CA 1
ATOM 676 C C . VAL A 1 94 ? 4.613 -3.193 -11.545 1.00 91.44 94 VAL A C 1
ATOM 678 O O . VAL A 1 94 ? 3.892 -4.188 -11.540 1.00 91.44 94 VAL A O 1
ATOM 681 N N . VAL A 1 95 ? 4.328 -2.127 -10.807 1.00 94.12 95 VAL A N 1
ATOM 682 C CA . VAL A 1 95 ? 3.136 -1.981 -9.970 1.00 94.12 95 VAL A CA 1
ATOM 683 C C 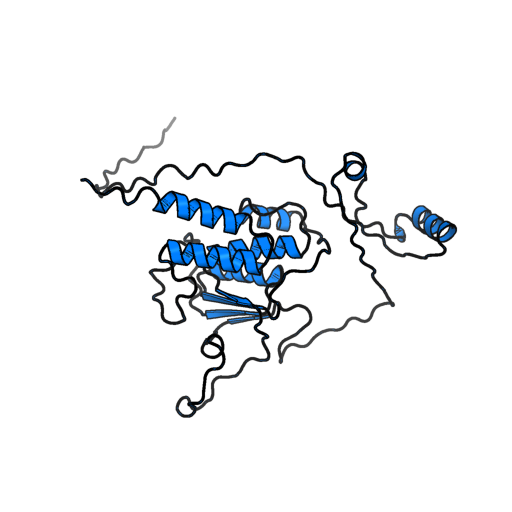. VAL A 1 95 ? 2.124 -1.099 -10.690 1.00 94.12 95 VAL A C 1
ATOM 685 O O . VAL A 1 95 ? 2.423 0.043 -11.039 1.00 94.12 95 VAL A O 1
ATOM 688 N N . LEU A 1 96 ? 0.900 -1.599 -10.857 1.00 92.94 96 LEU A N 1
ATOM 689 C CA . LEU A 1 96 ? -0.218 -0.846 -11.429 1.00 92.94 96 LEU A CA 1
ATOM 690 C C . LEU A 1 96 ? -1.213 -0.481 -10.330 1.00 92.94 96 LEU A C 1
ATOM 692 O O . LEU A 1 96 ? -1.775 -1.360 -9.677 1.00 92.94 96 LEU A O 1
ATOM 696 N N . GLU A 1 97 ? -1.463 0.807 -10.124 1.00 93.56 97 GLU A N 1
ATOM 697 C CA . GLU A 1 97 ? -2.430 1.298 -9.146 1.00 93.56 97 GLU A CA 1
ATOM 698 C C . GLU A 1 97 ? -3.467 2.203 -9.811 1.00 93.56 97 GLU A C 1
ATOM 700 O O . GLU A 1 97 ? -3.154 3.198 -10.461 1.00 93.56 97 GLU A O 1
ATOM 705 N N . LYS A 1 98 ? -4.742 1.882 -9.576 1.00 92.00 98 LYS A N 1
ATOM 706 C CA . LYS A 1 98 ? -5.881 2.630 -10.118 1.00 92.00 98 LYS A CA 1
ATOM 707 C C . LYS A 1 98 ? -5.957 4.061 -9.585 1.00 92.00 98 LYS A C 1
ATOM 709 O O . LYS A 1 98 ? -6.472 4.937 -10.270 1.00 92.00 98 LYS A O 1
ATOM 714 N N . ARG A 1 99 ? -5.535 4.290 -8.342 1.00 92.69 99 ARG A N 1
ATOM 715 C CA . ARG A 1 99 ? -5.565 5.601 -7.681 1.00 92.69 99 ARG A CA 1
ATOM 716 C C . ARG A 1 99 ? -4.221 6.317 -7.814 1.00 92.69 99 ARG A C 1
ATOM 718 O O . ARG A 1 99 ? -3.201 5.727 -8.127 1.00 92.69 99 ARG A O 1
ATOM 725 N N . ASP A 1 100 ? -4.202 7.592 -7.476 1.00 90.38 100 ASP A N 1
ATOM 726 C CA . ASP A 1 100 ? -2.992 8.420 -7.395 1.00 90.38 100 ASP A CA 1
ATOM 727 C C . ASP A 1 100 ? -2.705 8.946 -5.987 1.00 90.38 100 ASP A C 1
ATOM 729 O O . ASP A 1 100 ? -1.718 9.644 -5.746 1.00 90.38 100 ASP A O 1
ATOM 733 N N . ALA A 1 101 ? -3.574 8.618 -5.036 1.00 93.31 101 ALA A N 1
ATOM 734 C CA . ALA A 1 101 ? -3.493 9.097 -3.676 1.00 93.31 101 ALA A CA 1
ATOM 735 C C . ALA A 1 101 ? -3.766 7.976 -2.675 1.00 93.31 101 ALA A C 1
ATOM 737 O O . ALA A 1 101 ? -4.717 7.196 -2.782 1.00 93.31 101 ALA A O 1
ATOM 738 N N . PHE A 1 102 ? -2.958 7.963 -1.619 1.00 94.94 102 PHE A N 1
ATOM 739 C CA . PHE A 1 102 ? -3.213 7.166 -0.429 1.00 94.94 102 PHE A CA 1
ATOM 740 C C . PHE A 1 102 ? -4.053 7.993 0.550 1.00 94.94 102 PHE A C 1
ATOM 742 O O . PHE A 1 102 ? -3.571 8.965 1.132 1.00 94.94 102 PHE A O 1
ATOM 749 N N . SER A 1 103 ? -5.322 7.621 0.723 1.00 92.44 103 SER A N 1
ATOM 750 C CA . SER A 1 103 ? -6.317 8.404 1.480 1.00 92.44 103 SER A CA 1
ATOM 751 C C . SER A 1 103 ? -6.829 7.725 2.756 1.00 92.44 103 SER A C 1
ATOM 753 O O . SER A 1 103 ? -7.508 8.348 3.569 1.00 92.44 103 SER A O 1
ATOM 755 N N . ARG A 1 104 ? -6.521 6.438 2.960 1.00 91.62 104 ARG A N 1
ATOM 756 C CA . ARG A 1 104 ? -7.077 5.643 4.066 1.00 91.62 104 ARG A CA 1
ATOM 757 C C . ARG A 1 104 ? -6.357 5.924 5.386 1.00 91.62 104 ARG A C 1
ATOM 759 O O . ARG A 1 104 ? -5.197 5.553 5.559 1.00 91.62 104 ARG A O 1
ATOM 766 N N . ASN A 1 105 ? -7.090 6.503 6.335 1.00 89.38 105 ASN A N 1
ATOM 767 C CA . ASN A 1 105 ? -6.582 6.846 7.669 1.00 89.38 105 ASN A CA 1
ATOM 768 C C . ASN A 1 105 ? -6.750 5.736 8.713 1.00 89.38 105 ASN A C 1
ATOM 770 O O . ASN A 1 105 ? -6.105 5.797 9.758 1.00 89.38 105 ASN A O 1
ATOM 774 N N . ASN A 1 106 ? -7.573 4.721 8.422 1.00 89.81 106 ASN A N 1
ATOM 775 C CA . ASN A 1 106 ? -7.780 3.592 9.326 1.00 89.81 106 ASN A CA 1
ATOM 776 C C . ASN A 1 106 ? -6.436 2.953 9.709 1.00 89.81 106 ASN A C 1
ATOM 778 O O . ASN A 1 106 ? -5.520 2.863 8.890 1.00 89.81 106 ASN A O 1
ATOM 782 N N . VAL A 1 107 ? -6.325 2.521 10.963 1.00 86.56 107 VAL A N 1
ATOM 783 C CA . VAL A 1 107 ? -5.086 1.989 11.542 1.00 86.56 107 VAL A CA 1
ATOM 784 C C . VAL A 1 107 ? -5.113 0.468 11.520 1.00 86.56 107 VAL A C 1
ATOM 786 O O . VAL A 1 107 ? -6.113 -0.144 11.896 1.00 86.56 107 VAL A O 1
ATOM 789 N N . LEU A 1 108 ? -4.008 -0.139 11.087 1.00 86.81 108 LEU A N 1
ATOM 790 C CA . LEU A 1 108 ? -3.860 -1.590 11.055 1.00 86.81 108 LEU A CA 1
ATOM 791 C C . LEU A 1 108 ? -3.282 -2.123 12.364 1.00 86.81 108 LEU A C 1
ATOM 793 O O . LEU A 1 108 ? -2.512 -1.454 13.060 1.00 86.81 108 LEU A O 1
ATOM 797 N N . HIS A 1 109 ? -3.638 -3.368 12.676 1.00 83.31 109 HIS A N 1
ATOM 798 C CA . HIS A 1 109 ? -2.876 -4.154 13.630 1.00 83.31 109 HIS A CA 1
ATOM 799 C C . HIS A 1 109 ? -1.692 -4.805 12.946 1.00 83.31 109 HIS A C 1
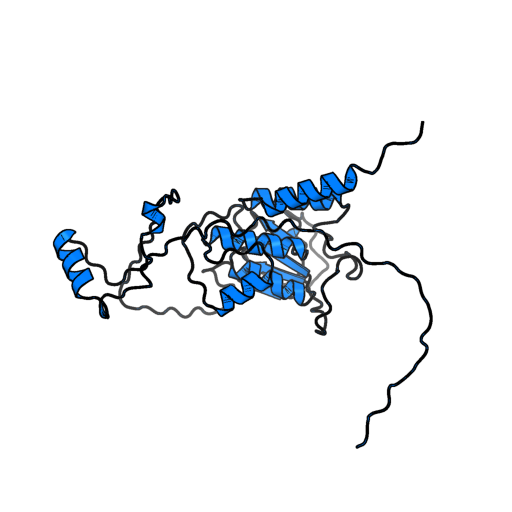ATOM 801 O O . HIS A 1 109 ? -1.870 -5.612 12.042 1.00 83.31 109 HIS A O 1
ATOM 807 N N . LEU A 1 110 ? -0.498 -4.462 13.421 1.00 84.69 110 LEU A N 1
ATOM 808 C CA . LEU A 1 110 ? 0.732 -5.141 13.054 1.00 84.69 110 LEU A CA 1
ATOM 809 C C . LEU A 1 110 ? 1.074 -6.164 14.134 1.00 84.69 110 LEU A C 1
ATOM 811 O O . LEU A 1 110 ? 1.043 -5.840 15.324 1.00 84.69 110 LEU A O 1
ATOM 815 N N . TRP A 1 111 ? 1.351 -7.395 13.715 1.00 87.31 111 TRP A N 1
ATOM 816 C CA . TRP A 1 111 ? 1.913 -8.426 14.586 1.00 87.31 111 TRP A CA 1
ATOM 817 C C . TRP A 1 111 ? 3.410 -8.158 14.807 1.00 87.31 111 TRP A C 1
ATOM 819 O O . TRP A 1 111 ? 4.018 -7.461 13.991 1.00 87.31 111 TRP A O 1
ATOM 829 N N . PRO A 1 112 ? 4.033 -8.717 15.863 1.00 88.12 112 PRO A N 1
ATOM 830 C CA . PRO A 1 112 ? 5.445 -8.472 16.163 1.00 88.12 112 PRO A CA 1
ATOM 831 C C . PRO A 1 112 ? 6.392 -8.728 14.983 1.00 88.12 112 PRO A C 1
ATOM 833 O O . PRO A 1 112 ? 7.254 -7.898 14.709 1.00 88.12 112 PRO A O 1
ATOM 836 N N . PHE A 1 113 ? 6.184 -9.813 14.228 1.00 90.69 113 PHE A N 1
ATOM 837 C CA . PHE A 1 113 ? 7.016 -10.122 13.060 1.00 90.69 113 PHE A CA 1
ATOM 838 C C . PHE A 1 113 ? 6.880 -9.068 11.949 1.00 90.69 113 PHE A C 1
ATOM 840 O O . PHE A 1 113 ? 7.865 -8.727 11.311 1.00 90.69 113 PHE A O 1
ATOM 847 N N . ALA A 1 114 ? 5.683 -8.509 11.742 1.00 89.12 114 ALA A N 1
ATOM 848 C CA . ALA A 1 114 ? 5.459 -7.471 10.738 1.00 89.12 114 ALA A CA 1
ATOM 849 C C . ALA A 1 114 ? 6.113 -6.145 11.153 1.00 89.12 114 ALA A C 1
ATOM 851 O O . ALA A 1 114 ? 6.597 -5.400 10.311 1.00 89.12 114 ALA A O 1
ATOM 852 N N . ILE A 1 115 ? 6.163 -5.851 12.457 1.00 87.06 115 ILE A N 1
ATOM 853 C CA . ILE A 1 115 ? 6.921 -4.704 12.974 1.00 87.06 115 ILE A CA 1
ATOM 854 C C . ILE A 1 115 ? 8.419 -4.917 12.734 1.00 87.06 115 ILE A C 1
ATOM 856 O O . ILE A 1 115 ? 9.103 -3.985 12.321 1.00 87.06 115 ILE A O 1
ATOM 860 N N . HIS A 1 116 ? 8.921 -6.128 12.986 1.00 87.69 116 HIS A N 1
ATOM 861 C CA . HIS A 1 116 ? 10.316 -6.481 12.732 1.00 87.69 116 HIS A CA 1
ATOM 862 C C . HIS A 1 116 ? 10.675 -6.363 11.243 1.00 87.69 116 HIS A C 1
ATOM 864 O O . HIS A 1 116 ? 11.653 -5.702 10.913 1.00 87.69 116 HIS A O 1
ATOM 870 N N . ASP A 1 117 ? 9.853 -6.926 10.355 1.00 90.25 117 ASP A N 1
ATOM 871 C CA . ASP A 1 117 ? 9.998 -6.825 8.895 1.00 90.25 117 ASP A CA 1
ATOM 872 C C . ASP A 1 117 ? 10.080 -5.363 8.437 1.00 90.25 117 ASP A C 1
ATOM 874 O O . ASP A 1 117 ? 11.057 -4.953 7.817 1.00 90.25 117 ASP A O 1
ATOM 878 N N . LEU A 1 118 ? 9.115 -4.530 8.838 1.00 88.56 118 LEU A N 1
ATOM 879 C CA . LEU A 1 118 ? 9.091 -3.121 8.442 1.00 88.56 118 LEU A CA 1
ATOM 880 C C . LEU A 1 118 ? 10.293 -2.325 8.965 1.00 88.56 118 LEU A C 1
ATOM 882 O O . LEU A 1 118 ? 10.766 -1.433 8.268 1.00 88.56 118 LEU A O 1
ATOM 886 N N . ARG A 1 119 ? 10.799 -2.643 10.162 1.00 86.38 119 ARG A N 1
ATOM 887 C CA . ARG A 1 119 ? 12.035 -2.043 10.692 1.00 86.38 119 ARG A CA 1
ATOM 888 C C . ARG A 1 119 ? 13.269 -2.472 9.899 1.00 86.38 119 ARG A C 1
ATOM 890 O O . ARG A 1 119 ? 14.178 -1.666 9.736 1.00 86.38 119 ARG A O 1
ATOM 897 N N . GLY A 1 120 ? 13.292 -3.709 9.403 1.00 86.50 120 GLY A N 1
ATOM 898 C CA . GLY A 1 120 ? 14.373 -4.237 8.568 1.00 86.50 120 GLY A CA 1
ATOM 899 C C . GLY A 1 120 ? 14.458 -3.583 7.186 1.00 86.50 120 GLY A C 1
ATOM 900 O O . GLY A 1 120 ? 15.546 -3.485 6.632 1.00 86.50 120 GLY A O 1
ATOM 901 N N . LEU A 1 121 ? 13.341 -3.072 6.656 1.00 83.44 121 LEU A N 1
ATOM 902 C CA . LEU A 1 121 ? 13.297 -2.372 5.362 1.00 83.44 121 LEU A CA 1
ATOM 903 C C . LEU A 1 121 ? 13.837 -0.931 5.411 1.00 83.44 121 LEU A C 1
ATOM 905 O O . LEU A 1 121 ? 13.964 -0.290 4.368 1.00 83.44 121 LEU A O 1
ATOM 909 N N . GLY A 1 122 ? 14.138 -0.405 6.602 1.00 74.69 122 GLY A N 1
ATOM 910 C CA . GLY A 1 122 ? 14.804 0.883 6.774 1.00 74.69 122 GLY A CA 1
ATOM 911 C C . GLY A 1 122 ? 14.194 1.783 7.857 1.00 74.69 122 GLY A C 1
ATOM 912 O O . GLY A 1 122 ? 13.148 1.483 8.440 1.00 74.69 122 GLY A O 1
ATOM 913 N N . PRO A 1 123 ? 14.824 2.943 8.114 1.00 65.31 123 PRO A N 1
ATOM 914 C CA . PRO A 1 123 ? 14.476 3.834 9.226 1.00 65.31 123 PRO A CA 1
ATOM 915 C C . PRO A 1 123 ? 13.133 4.563 9.045 1.00 65.31 123 PRO A C 1
ATOM 917 O O . PRO A 1 123 ? 12.632 5.187 9.978 1.00 65.31 123 PRO A O 1
ATOM 920 N N . PHE A 1 124 ? 12.524 4.491 7.858 1.00 61.91 124 PHE A N 1
ATOM 921 C CA . PHE A 1 124 ? 11.305 5.229 7.516 1.00 61.91 124 PHE A CA 1
ATOM 922 C C . PHE A 1 124 ? 10.018 4.621 8.097 1.00 61.91 124 PHE A C 1
ATOM 924 O O . PHE A 1 124 ? 8.953 5.228 7.965 1.00 61.91 124 PHE A O 1
ATOM 931 N N . ALA A 1 125 ? 10.076 3.437 8.718 1.00 58.78 125 ALA A N 1
ATOM 932 C CA . ALA A 1 125 ? 8.906 2.695 9.180 1.00 58.78 125 ALA A CA 1
ATOM 933 C C . ALA A 1 125 ? 8.488 3.043 10.628 1.00 58.78 125 ALA A C 1
ATOM 935 O O . ALA A 1 125 ? 9.118 2.583 11.583 1.00 58.78 125 ALA A O 1
ATOM 936 N N . PRO A 1 126 ? 7.384 3.788 10.849 1.00 58.56 126 PRO A N 1
ATOM 937 C CA . PRO A 1 126 ? 6.881 4.013 12.197 1.00 58.56 126 PRO A CA 1
ATOM 938 C C . PRO A 1 126 ? 6.197 2.749 12.763 1.00 58.56 126 PRO A C 1
ATOM 940 O O . PRO A 1 126 ? 5.523 2.026 12.026 1.00 58.56 126 PRO A O 1
ATOM 943 N N . PRO A 1 127 ? 6.265 2.515 14.089 1.00 52.69 127 PRO A N 1
ATOM 944 C CA . PRO A 1 127 ? 5.731 1.312 14.741 1.00 52.69 127 PRO A CA 1
ATOM 945 C C . PRO A 1 127 ? 4.193 1.213 14.741 1.00 52.69 127 PRO A C 1
ATOM 947 O O . PRO A 1 127 ? 3.651 0.121 14.907 1.00 52.69 127 PRO A O 1
ATOM 950 N N . SER A 1 128 ? 3.467 2.322 14.533 1.00 57.50 128 SER A N 1
ATOM 951 C CA . SER A 1 128 ? 2.012 2.310 14.320 1.00 57.50 128 SER A CA 1
ATOM 952 C C . SER A 1 128 ? 1.642 3.098 13.063 1.00 57.50 128 SER A C 1
ATOM 954 O O . SER A 1 128 ? 1.796 4.319 12.983 1.00 57.50 128 SER A O 1
ATOM 956 N N . ALA A 1 129 ? 1.163 2.390 12.043 1.00 64.06 129 ALA A N 1
ATOM 957 C CA . ALA A 1 129 ? 0.893 2.980 10.743 1.00 64.06 129 ALA A CA 1
ATOM 958 C C . ALA A 1 129 ? -0.611 2.964 10.441 1.00 64.06 129 ALA A C 1
ATOM 960 O O . ALA A 1 129 ? -1.259 1.916 10.380 1.00 64.06 129 ALA A O 1
ATOM 961 N N . GLY A 1 130 ? -1.173 4.153 10.205 1.00 83.00 130 GLY A N 1
ATOM 962 C CA . GLY A 1 130 ? -2.373 4.245 9.372 1.00 83.00 130 GLY A CA 1
ATOM 963 C C . GLY A 1 130 ? -2.073 3.632 8.003 1.00 83.00 130 GLY A C 1
ATOM 964 O O . GLY A 1 130 ? -0.928 3.703 7.555 1.00 83.00 130 GLY A O 1
ATOM 965 N N . ILE A 1 131 ? -3.072 3.056 7.331 1.00 90.88 131 ILE A N 1
ATOM 966 C CA . ILE A 1 131 ? -2.886 2.368 6.037 1.00 90.88 131 ILE A CA 1
ATOM 967 C C . ILE A 1 131 ? -2.080 3.236 5.064 1.00 90.88 131 ILE A C 1
ATOM 969 O O . ILE A 1 131 ? -1.093 2.777 4.500 1.00 90.88 131 ILE A O 1
ATOM 973 N N . ARG A 1 132 ? -2.439 4.518 4.946 1.00 92.06 132 ARG A N 1
ATOM 974 C CA . ARG A 1 132 ? -1.722 5.501 4.129 1.00 92.06 132 ARG A CA 1
ATOM 975 C C . ARG A 1 132 ? -0.233 5.620 4.461 1.00 92.06 132 ARG A C 1
ATOM 977 O O . ARG A 1 132 ? 0.575 5.729 3.551 1.00 92.06 132 ARG A O 1
ATOM 984 N N . GLN A 1 133 ? 0.129 5.632 5.744 1.00 89.56 133 GLN A N 1
ATOM 985 C CA . GLN A 1 133 ? 1.529 5.763 6.154 1.00 89.56 133 GLN A CA 1
ATOM 986 C C . GLN A 1 133 ? 2.326 4.523 5.755 1.00 89.56 133 GLN A C 1
ATOM 988 O O . GLN A 1 133 ? 3.424 4.649 5.231 1.00 89.56 133 GLN A O 1
ATOM 993 N N . LEU A 1 134 ? 1.744 3.339 5.954 1.00 91.62 134 LEU A N 1
ATOM 994 C CA . LEU A 1 134 ? 2.369 2.082 5.559 1.00 91.62 134 LEU A CA 1
ATOM 995 C C . LEU A 1 134 ? 2.576 2.012 4.040 1.00 91.62 134 LEU A C 1
ATOM 997 O O . LEU A 1 134 ? 3.642 1.614 3.586 1.00 91.62 134 LEU A O 1
ATOM 1001 N N . GLN A 1 135 ? 1.586 2.458 3.261 1.00 94.25 135 GLN A N 1
ATOM 1002 C CA . GLN A 1 135 ? 1.707 2.554 1.806 1.00 94.25 135 GLN A CA 1
ATOM 1003 C C . GLN A 1 135 ? 2.840 3.501 1.382 1.00 94.25 135 GLN A C 1
ATOM 1005 O O . GLN A 1 135 ? 3.591 3.159 0.481 1.00 94.25 135 GLN A O 1
ATOM 1010 N N . LEU A 1 136 ? 3.006 4.658 2.036 1.00 93.56 136 LEU A N 1
ATOM 1011 C CA . LEU A 1 136 ? 4.095 5.592 1.712 1.00 93.56 136 LEU A CA 1
ATOM 1012 C C . LEU A 1 136 ? 5.475 5.007 1.998 1.00 93.56 136 LEU A C 1
ATOM 1014 O O . LEU A 1 136 ? 6.373 5.165 1.181 1.00 93.56 136 LEU A O 1
ATOM 1018 N N . VAL A 1 137 ? 5.644 4.340 3.140 1.00 92.25 137 VAL A N 1
ATOM 1019 C CA . VAL A 1 137 ? 6.924 3.715 3.499 1.00 92.25 137 VAL A CA 1
ATOM 1020 C C . VAL A 1 137 ? 7.291 2.642 2.482 1.00 92.25 137 VAL A C 1
ATOM 1022 O O . VAL A 1 137 ? 8.377 2.685 1.916 1.00 92.25 137 VAL A O 1
ATOM 1025 N N . LEU A 1 138 ? 6.364 1.727 2.192 1.00 94.81 138 LEU A N 1
ATOM 1026 C CA . LEU A 1 138 ? 6.612 0.649 1.237 1.00 94.81 138 LEU A CA 1
ATOM 1027 C C . LEU A 1 138 ? 6.793 1.166 -0.195 1.00 94.81 138 LEU A C 1
ATOM 1029 O O . LEU A 1 138 ? 7.601 0.610 -0.925 1.00 94.81 138 LEU A O 1
ATOM 1033 N N . LEU A 1 139 ? 6.095 2.238 -0.590 1.00 95.62 139 LEU A N 1
ATOM 1034 C CA . LEU A 1 139 ? 6.295 2.883 -1.891 1.00 95.62 139 LEU A CA 1
ATOM 1035 C C . LEU A 1 139 ? 7.723 3.416 -2.022 1.00 95.62 139 LEU A C 1
ATOM 1037 O O . LEU A 1 139 ? 8.358 3.188 -3.041 1.00 95.62 139 LEU A O 1
ATOM 1041 N N . LYS A 1 140 ? 8.234 4.101 -0.995 1.00 94.44 140 LYS A N 1
ATOM 1042 C CA . LYS A 1 140 ? 9.596 4.649 -1.025 1.00 94.44 140 LYS A CA 1
ATOM 1043 C C . LYS A 1 140 ? 10.642 3.548 -1.137 1.00 94.44 140 LYS A C 1
ATOM 1045 O O . LYS A 1 140 ? 11.540 3.654 -1.960 1.00 94.44 140 LYS A O 1
ATOM 1050 N N . VAL A 1 141 ? 10.488 2.476 -0.358 1.00 93.81 141 VAL A N 1
ATOM 1051 C CA . VAL A 1 141 ? 11.371 1.303 -0.443 1.00 93.81 141 VAL A CA 1
ATOM 1052 C C . VAL A 1 141 ? 11.295 0.669 -1.833 1.00 93.81 141 VAL A C 1
ATOM 1054 O O . VAL A 1 141 ? 12.329 0.401 -2.428 1.00 93.81 141 VAL A O 1
ATOM 1057 N N . ALA A 1 142 ? 10.093 0.485 -2.384 1.00 94.31 142 ALA A N 1
ATOM 1058 C CA . ALA A 1 142 ? 9.915 -0.076 -3.721 1.00 94.31 142 ALA A CA 1
ATOM 1059 C C . ALA A 1 142 ? 10.606 0.776 -4.804 1.00 94.31 142 ALA A C 1
ATOM 1061 O O . ALA A 1 142 ? 11.344 0.233 -5.619 1.00 94.31 142 ALA A O 1
ATOM 1062 N N . LEU A 1 143 ? 10.427 2.101 -4.775 1.00 93.69 143 LEU A N 1
ATOM 1063 C CA . LEU A 1 143 ? 11.069 3.020 -5.722 1.00 93.69 143 LEU A CA 1
ATOM 1064 C C . LEU A 1 143 ? 12.599 2.954 -5.630 1.00 93.69 143 LEU A C 1
ATOM 1066 O O . LEU A 1 143 ? 13.262 2.820 -6.652 1.00 93.69 143 LEU A O 1
ATOM 1070 N N . LEU A 1 144 ? 13.157 2.957 -4.414 1.00 91.56 144 LEU A N 1
ATOM 1071 C CA . LEU A 1 144 ? 14.605 2.822 -4.198 1.00 91.56 144 LEU A CA 1
ATOM 1072 C C . LEU A 1 144 ? 15.175 1.494 -4.718 1.00 91.56 144 LEU A C 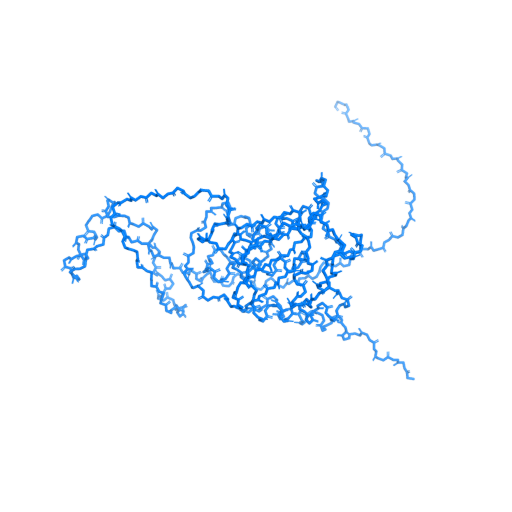1
ATOM 1074 O O . LEU A 1 144 ? 16.345 1.438 -5.075 1.00 91.56 144 LEU A O 1
ATOM 1078 N N . LEU A 1 145 ? 14.362 0.437 -4.766 1.00 89.94 145 LEU A N 1
ATOM 1079 C CA . LEU A 1 145 ? 14.744 -0.865 -5.319 1.00 89.94 145 LEU A CA 1
ATOM 1080 C C . LEU A 1 145 ? 14.556 -0.959 -6.845 1.00 89.94 145 LEU A C 1
ATOM 1082 O O . LEU A 1 145 ? 14.809 -2.015 -7.419 1.00 89.94 145 LEU A O 1
ATOM 1086 N N . GLY A 1 146 ? 14.118 0.117 -7.508 1.00 88.94 146 GLY A N 1
ATOM 1087 C CA . GLY A 1 146 ? 13.888 0.143 -8.955 1.00 88.94 146 GLY A CA 1
ATOM 1088 C C . GLY A 1 146 ? 12.548 -0.460 -9.388 1.00 88.94 146 GLY A C 1
ATOM 1089 O O . GLY A 1 146 ? 12.372 -0.798 -10.558 1.00 88.94 146 GLY A O 1
ATOM 1090 N N . VAL A 1 147 ? 11.589 -0.614 -8.467 1.00 92.19 147 VAL A N 1
ATOM 1091 C CA . VAL A 1 147 ? 10.221 -1.017 -8.817 1.00 92.19 147 VAL A CA 1
ATOM 1092 C C . VAL A 1 147 ? 9.529 0.133 -9.546 1.00 92.19 147 VAL A C 1
ATOM 1094 O O . VAL A 1 147 ? 9.386 1.232 -9.004 1.00 92.19 147 VAL A O 1
ATOM 1097 N N . GLN A 1 148 ? 9.015 -0.139 -10.743 1.00 91.00 148 GLN A N 1
ATOM 1098 C CA . GLN A 1 148 ? 8.271 0.839 -11.533 1.00 91.00 148 GLN A CA 1
ATOM 1099 C C . GLN A 1 148 ? 6.836 0.933 -11.023 1.00 91.00 148 GLN A C 1
ATOM 1101 O O . GLN A 1 148 ? 6.151 -0.080 -10.896 1.00 91.00 148 GLN A O 1
ATOM 1106 N N . VAL A 1 149 ? 6.348 2.137 -10.724 1.00 92.38 149 VAL A N 1
ATOM 1107 C CA . VAL A 1 149 ? 5.001 2.328 -10.163 1.00 92.38 149 VAL A CA 1
ATOM 1108 C C . VAL A 1 149 ? 4.185 3.264 -11.046 1.00 92.38 149 VAL A C 1
ATOM 1110 O O . VAL A 1 149 ? 4.450 4.464 -11.110 1.00 92.38 149 VAL A O 1
ATOM 1113 N N . HIS A 1 150 ? 3.133 2.735 -11.670 1.00 91.06 150 HIS A N 1
ATOM 1114 C CA . HIS A 1 150 ? 2.190 3.512 -12.471 1.00 91.06 150 HIS A CA 1
ATOM 1115 C C . HIS A 1 150 ? 0.872 3.704 -11.720 1.00 91.06 150 HIS A C 1
ATOM 1117 O O . HIS A 1 150 ? 0.111 2.762 -11.490 1.00 91.06 150 HIS A O 1
ATOM 1123 N N . VAL A 1 151 ? 0.598 4.953 -11.351 1.00 92.56 151 VAL A N 1
ATOM 1124 C CA . VAL A 1 151 ? -0.671 5.391 -10.756 1.00 92.56 151 VAL A CA 1
ATOM 1125 C C . VAL A 1 151 ? -1.674 5.814 -11.830 1.00 92.56 151 VAL A C 1
ATOM 1127 O O . VAL A 1 151 ? -1.284 6.120 -12.953 1.00 92.56 151 VAL A O 1
ATOM 1130 N N . ASN A 1 152 ? -2.962 5.884 -11.483 1.00 90.94 152 ASN A N 1
ATOM 1131 C CA . ASN A 1 152 ? -4.068 6.132 -12.423 1.00 90.94 152 ASN A CA 1
ATOM 1132 C C . ASN A 1 152 ? -4.198 5.074 -13.535 1.00 90.94 152 ASN A C 1
ATOM 1134 O O . ASN A 1 152 ? -4.783 5.342 -14.584 1.00 90.94 152 ASN A O 1
ATOM 1138 N N . VAL A 1 153 ? -3.696 3.860 -13.299 1.00 88.62 153 VAL A N 1
ATOM 1139 C CA . VAL A 1 153 ? -3.777 2.743 -14.245 1.00 88.62 153 VAL A CA 1
ATOM 1140 C C . VAL A 1 153 ? -4.623 1.633 -13.637 1.00 88.62 153 VAL A C 1
ATOM 1142 O O . VAL A 1 153 ? -4.249 0.994 -12.655 1.00 88.62 153 VAL A O 1
ATOM 1145 N N . GLU A 1 154 ? -5.801 1.402 -14.215 1.00 87.25 154 GLU A N 1
ATOM 1146 C CA . GLU A 1 154 ? -6.685 0.316 -13.797 1.00 87.25 154 GLU A CA 1
ATOM 1147 C C . GLU A 1 154 ? -6.427 -0.941 -14.628 1.00 87.25 154 GLU A C 1
ATOM 1149 O O . GLU A 1 154 ? -6.687 -0.974 -15.831 1.00 87.25 154 GLU A O 1
ATOM 1154 N N . PHE A 1 155 ? -5.986 -2.006 -13.965 1.00 86.69 155 PHE A N 1
ATOM 1155 C CA . PHE A 1 155 ? -5.932 -3.328 -14.571 1.00 86.69 155 PHE A CA 1
ATOM 1156 C C . PHE A 1 155 ? -7.347 -3.863 -14.827 1.00 86.69 155 PHE A C 1
ATOM 1158 O O . PHE A 1 155 ? -8.211 -3.815 -13.950 1.00 86.69 155 PHE A O 1
ATOM 1165 N N . LYS A 1 156 ? -7.587 -4.385 -16.034 1.00 84.12 156 LYS A N 1
ATOM 1166 C CA . LYS A 1 156 ? -8.888 -4.951 -16.428 1.00 84.12 156 LYS A CA 1
ATOM 1167 C C . LYS A 1 156 ? -8.844 -6.464 -16.552 1.00 84.12 156 LYS A C 1
ATOM 1169 O O . LYS A 1 156 ? -9.679 -7.149 -15.969 1.00 84.12 156 LYS A O 1
ATOM 1174 N N . ARG A 1 157 ? -7.904 -6.978 -17.343 1.00 80.75 157 ARG A N 1
ATOM 1175 C CA . ARG A 1 157 ? -7.745 -8.407 -17.611 1.00 80.75 157 ARG A CA 1
ATOM 1176 C C . ARG A 1 157 ? -6.369 -8.702 -18.185 1.00 80.75 157 ARG A C 1
ATOM 1178 O O . ARG A 1 157 ? -5.737 -7.818 -18.75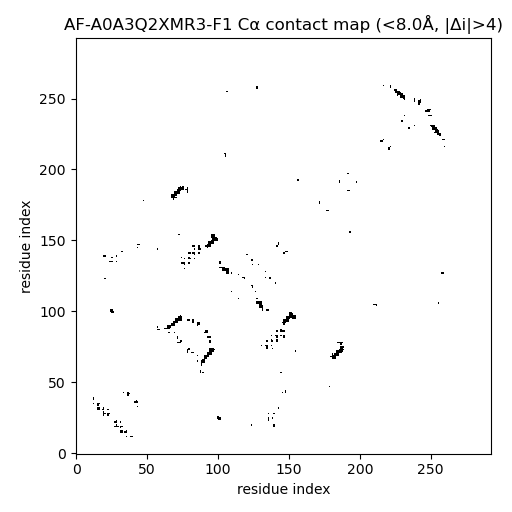5 1.00 80.75 157 ARG A O 1
ATOM 1185 N N . VAL A 1 158 ? -5.984 -9.969 -18.091 1.00 78.62 158 VAL A N 1
ATOM 1186 C CA . VAL A 1 158 ? -4.880 -10.534 -18.867 1.00 78.62 158 VAL A CA 1
ATOM 1187 C C . VAL A 1 158 ? -5.372 -10.762 -20.294 1.00 78.62 158 VAL A C 1
ATOM 1189 O O . VAL A 1 158 ? -6.504 -11.209 -20.494 1.00 78.62 158 VAL A O 1
ATOM 1192 N N . LEU A 1 159 ? -4.545 -10.419 -21.275 1.00 77.19 159 LEU A N 1
ATOM 1193 C CA . LEU A 1 159 ? -4.743 -10.813 -22.664 1.00 77.19 159 LEU A CA 1
ATOM 1194 C C . LEU A 1 159 ? -3.749 -11.928 -22.960 1.00 77.19 159 LEU A C 1
ATOM 1196 O O . LEU A 1 159 ? -2.550 -11.738 -22.776 1.00 77.19 159 LEU A O 1
ATOM 1200 N N . GLU A 1 160 ? -4.248 -13.083 -23.387 1.00 70.88 160 GLU A N 1
ATOM 1201 C CA . GLU A 1 160 ? -3.374 -14.141 -23.883 1.00 70.88 160 GLU A CA 1
ATOM 1202 C C . GLU A 1 160 ? -2.703 -13.670 -25.183 1.00 70.88 160 GLU A C 1
ATOM 1204 O O . GLU A 1 160 ? -3.358 -13.004 -26.000 1.00 70.88 160 GLU A O 1
ATOM 1209 N N . PRO A 1 161 ? -1.408 -13.967 -25.382 1.00 71.00 161 PRO A N 1
ATOM 1210 C CA . PRO A 1 161 ? -0.733 -13.626 -26.623 1.00 71.00 161 PRO A CA 1
ATOM 1211 C C . PRO A 1 161 ? -1.458 -14.303 -27.801 1.00 71.00 161 PRO A C 1
ATOM 1213 O O . PRO A 1 161 ? -1.792 -15.487 -27.713 1.00 71.00 161 PRO A O 1
ATOM 1216 N N . PRO A 1 162 ? -1.746 -13.579 -28.899 1.00 65.50 162 PRO A N 1
ATOM 1217 C CA . PRO A 1 162 ? -2.392 -14.176 -30.060 1.00 65.50 162 PRO A CA 1
ATOM 1218 C C . PRO A 1 162 ? -1.507 -15.282 -30.647 1.00 65.50 162 PRO A C 1
ATOM 1220 O O . PRO A 1 162 ? -0.296 -15.110 -30.769 1.00 65.50 162 PRO A O 1
ATOM 1223 N N . LEU A 1 163 ? -2.133 -16.393 -31.050 1.00 58.88 163 LEU A N 1
ATOM 1224 C CA . LEU A 1 163 ? -1.470 -17.546 -31.681 1.00 58.88 163 LEU A CA 1
ATOM 1225 C C . LEU A 1 163 ? -0.674 -17.172 -32.950 1.00 58.88 163 LEU A C 1
ATOM 1227 O O . LEU A 1 163 ? 0.300 -17.845 -33.268 1.00 58.88 163 LEU A O 1
ATOM 1231 N N . ASP A 1 164 ? -1.054 -16.087 -33.638 1.00 51.81 164 ASP A N 1
ATOM 1232 C CA . ASP A 1 164 ? -0.361 -15.538 -34.808 1.00 51.81 164 ASP A CA 1
ATOM 1233 C C . ASP A 1 164 ? 0.247 -14.163 -34.485 1.00 51.81 164 ASP A C 1
ATOM 1235 O O . ASP A 1 164 ? -0.413 -13.124 -34.537 1.00 51.81 164 ASP A O 1
ATOM 1239 N N . GLN A 1 165 ? 1.545 -14.136 -34.187 1.00 51.00 165 GLN A N 1
ATOM 1240 C CA . GLN A 1 165 ? 2.309 -12.934 -33.814 1.00 51.00 165 GLN A CA 1
ATOM 1241 C C . GLN A 1 165 ? 2.496 -11.914 -34.966 1.00 51.00 165 GLN A C 1
ATOM 1243 O O . GLN A 1 165 ? 3.200 -10.919 -34.808 1.00 51.00 165 GLN A O 1
ATOM 1248 N N . ARG A 1 166 ? 1.899 -12.155 -36.144 1.00 38.38 166 ARG A N 1
ATOM 1249 C CA . ARG A 1 166 ? 2.181 -11.438 -37.404 1.00 38.38 166 ARG A CA 1
ATOM 1250 C C . ARG A 1 166 ? 1.149 -10.389 -37.829 1.00 38.38 166 ARG A C 1
ATOM 1252 O O . ARG A 1 166 ? 1.428 -9.637 -38.757 1.00 38.38 166 ARG A O 1
ATOM 1259 N N . LEU A 1 167 ? -0.013 -10.296 -37.184 1.00 41.47 167 LEU A N 1
ATOM 1260 C CA . LEU A 1 167 ? -1.031 -9.297 -37.531 1.00 41.47 167 LEU A CA 1
ATOM 1261 C C . LEU A 1 167 ? -1.589 -8.621 -36.277 1.00 41.47 167 LEU A C 1
ATOM 1263 O O . LEU A 1 167 ? -2.528 -9.134 -35.674 1.00 41.47 167 LEU A O 1
ATOM 1267 N N . ARG A 1 168 ? -1.049 -7.448 -35.921 1.00 41.12 168 ARG A N 1
ATOM 1268 C CA . ARG A 1 168 ? -1.822 -6.278 -35.450 1.00 41.12 168 ARG A CA 1
ATOM 1269 C C . ARG A 1 168 ? -0.899 -5.107 -35.115 1.00 41.12 168 ARG A C 1
ATOM 1271 O O . ARG A 1 168 ? -0.232 -5.086 -34.087 1.00 41.12 168 ARG A O 1
ATOM 1278 N N . SER A 1 169 ? -0.925 -4.115 -35.994 1.00 47.09 169 SER A N 1
ATOM 1279 C CA . SER A 1 169 ? -0.472 -2.746 -35.770 1.00 47.09 169 SER A CA 1
ATOM 1280 C C . SER A 1 169 ? -1.708 -1.859 -35.592 1.00 47.09 169 SER A C 1
ATOM 1282 O O . SER A 1 169 ? -2.467 -1.747 -36.545 1.00 47.09 169 SER A O 1
ATOM 1284 N N . GLU A 1 170 ? -1.925 -1.271 -34.411 1.00 43.16 170 GLU A N 1
ATOM 1285 C CA . GLU A 1 170 ? -2.781 -0.088 -34.153 1.00 43.16 170 GLU A CA 1
ATOM 1286 C C . GLU A 1 170 ? -2.619 0.357 -32.674 1.00 43.16 170 GLU A C 1
ATOM 1288 O O . GLU A 1 170 ? -2.130 -0.430 -31.861 1.00 43.16 170 GLU A O 1
ATOM 1293 N N . PRO A 1 171 ? -2.861 1.635 -32.320 1.00 42.78 171 PRO A N 1
ATOM 1294 C CA . PRO A 1 171 ? -1.907 2.437 -31.550 1.00 42.78 171 PRO A CA 1
ATOM 1295 C C . PRO A 1 171 ? -1.838 2.101 -30.046 1.00 42.78 171 PRO A C 1
ATOM 1297 O O . PRO A 1 171 ? -2.857 1.801 -29.421 1.00 42.78 171 PRO A O 1
ATOM 1300 N N . PRO A 1 172 ? -0.653 2.225 -29.414 1.00 46.56 172 PRO A N 1
ATOM 1301 C CA . PRO A 1 172 ? -0.457 1.898 -28.008 1.00 46.56 172 PRO A CA 1
ATOM 1302 C C . PRO A 1 172 ? -0.909 3.064 -27.122 1.00 46.56 172 PRO A C 1
ATOM 1304 O O . PRO A 1 172 ? -0.131 3.955 -26.784 1.00 46.56 172 PRO A O 1
ATOM 1307 N N . SER A 1 173 ? -2.173 3.083 -26.707 1.00 48.25 173 SER A N 1
ATOM 1308 C CA . SER A 1 173 ? -2.572 3.961 -25.606 1.00 48.25 173 SER A CA 1
ATOM 1309 C C . SER A 1 173 ? -1.946 3.428 -24.307 1.00 48.25 173 SER A C 1
ATOM 1311 O O . SER A 1 173 ? -2.392 2.399 -23.811 1.00 48.25 173 SER A O 1
ATOM 1313 N N . HIS A 1 174 ? -0.937 4.129 -23.774 1.00 53.06 174 HIS A N 1
ATOM 1314 C CA . HIS A 1 174 ? -0.151 3.845 -22.553 1.00 53.06 174 HIS A CA 1
ATOM 1315 C C . HIS A 1 174 ? 0.989 2.805 -22.697 1.00 53.06 174 HIS A C 1
ATOM 1317 O O . HIS A 1 174 ? 0.766 1.687 -23.159 1.00 53.06 174 HIS A O 1
ATOM 1323 N N . LEU A 1 175 ? 2.207 3.157 -22.240 1.00 55.97 175 LEU A N 1
ATOM 1324 C CA . LEU A 1 175 ? 3.433 2.325 -22.304 1.00 55.97 175 LEU A CA 1
ATOM 1325 C C . LEU A 1 175 ? 3.240 0.923 -21.705 1.00 55.97 175 LEU A C 1
ATOM 1327 O O . LEU A 1 175 ? 3.747 -0.060 -22.236 1.00 55.97 175 LEU A O 1
ATOM 1331 N N . VAL A 1 176 ? 2.412 0.830 -20.664 1.00 55.53 176 VAL A N 1
ATOM 1332 C CA . VAL A 1 176 ? 2.076 -0.422 -19.967 1.00 55.53 176 VAL A CA 1
ATOM 1333 C C . VAL A 1 176 ? 1.441 -1.475 -20.886 1.00 55.53 176 VAL A C 1
ATOM 1335 O O . VAL A 1 176 ? 1.651 -2.661 -20.670 1.00 55.53 176 VAL A O 1
ATOM 1338 N N . ASN A 1 177 ? 0.728 -1.082 -21.948 1.00 56.06 177 ASN A N 1
ATOM 1339 C CA . ASN A 1 177 ? 0.135 -2.040 -22.893 1.00 56.06 177 ASN A CA 1
ATOM 1340 C C . ASN A 1 177 ? 1.169 -2.722 -23.808 1.00 56.06 177 ASN A C 1
ATOM 1342 O O . ASN A 1 177 ? 0.811 -3.627 -24.558 1.00 56.06 177 ASN A O 1
ATOM 1346 N N . ARG A 1 178 ? 2.436 -2.290 -23.764 1.00 61.75 178 ARG A N 1
ATOM 1347 C CA . ARG A 1 178 ? 3.555 -2.920 -24.480 1.00 61.75 178 ARG A CA 1
ATOM 1348 C C . ARG A 1 178 ? 4.341 -3.891 -23.595 1.00 61.75 178 ARG A C 1
ATOM 1350 O O . ARG A 1 178 ? 5.182 -4.613 -24.118 1.00 61.75 178 ARG A O 1
ATOM 1357 N N . LEU A 1 179 ? 4.086 -3.896 -22.286 1.00 64.88 179 LEU A N 1
ATOM 1358 C CA . LEU A 1 179 ? 4.818 -4.722 -21.331 1.00 64.88 179 LEU A CA 1
ATOM 1359 C C . LEU A 1 179 ? 4.270 -6.152 -21.341 1.00 64.88 179 LEU A C 1
ATOM 1361 O O . LEU A 1 179 ? 3.058 -6.370 -21.274 1.00 64.88 179 LEU A O 1
ATOM 1365 N N . GLN A 1 180 ? 5.176 -7.121 -21.439 1.00 72.94 180 GLN A N 1
ATOM 1366 C CA . GLN A 1 180 ? 4.876 -8.547 -21.366 1.00 72.94 180 GLN A CA 1
ATOM 1367 C C . GLN A 1 180 ? 5.324 -9.057 -20.004 1.00 72.94 180 GLN A C 1
ATOM 1369 O O . GLN A 1 180 ? 6.440 -8.786 -19.586 1.00 72.94 180 GLN A O 1
ATOM 1374 N N . PHE A 1 181 ? 4.456 -9.786 -19.311 1.00 79.81 181 PHE A N 1
ATOM 1375 C CA . PHE A 1 181 ? 4.739 -10.257 -17.961 1.00 79.81 181 PHE A CA 1
ATOM 1376 C C . PHE A 1 181 ? 4.654 -11.775 -17.902 1.00 79.81 181 PHE A C 1
ATOM 1378 O O . PHE A 1 181 ? 3.672 -12.358 -18.363 1.00 79.81 181 PHE A O 1
ATOM 1385 N N . ASP A 1 182 ? 5.648 -12.388 -17.271 1.00 83.31 182 ASP A N 1
ATOM 1386 C CA . ASP A 1 182 ? 5.683 -13.822 -16.981 1.00 83.31 182 ASP A CA 1
ATOM 1387 C C . ASP A 1 182 ? 4.859 -14.144 -15.729 1.00 83.31 182 ASP A C 1
ATOM 1389 O O . ASP A 1 182 ? 4.262 -15.214 -15.602 1.00 83.31 182 ASP A O 1
ATOM 1393 N N . VAL A 1 183 ? 4.811 -13.197 -14.786 1.00 87.88 183 VAL A N 1
ATOM 1394 C CA . VAL A 1 183 ? 4.152 -13.356 -13.488 1.00 87.88 183 VAL A CA 1
ATOM 1395 C C . VAL A 1 183 ? 3.209 -12.189 -13.231 1.00 87.88 183 VAL A C 1
ATOM 1397 O O . VAL A 1 183 ? 3.573 -11.024 -13.389 1.00 87.88 183 VAL A O 1
ATOM 1400 N N . ILE A 1 184 ? 1.996 -12.495 -12.765 1.00 89.19 184 ILE A N 1
ATOM 1401 C CA . ILE A 1 184 ? 1.018 -11.496 -12.324 1.00 89.19 184 ILE A CA 1
ATOM 1402 C C . ILE A 1 184 ? 0.609 -11.786 -10.880 1.00 89.19 184 ILE A C 1
ATOM 1404 O O . ILE A 1 184 ? 0.111 -12.866 -10.563 1.00 89.19 184 ILE A O 1
ATOM 1408 N N . VAL A 1 185 ? 0.770 -10.792 -10.007 1.00 92.56 185 VAL A N 1
ATOM 1409 C CA . VAL A 1 185 ? 0.372 -10.839 -8.597 1.00 92.56 185 VAL A CA 1
ATOM 1410 C C . VAL A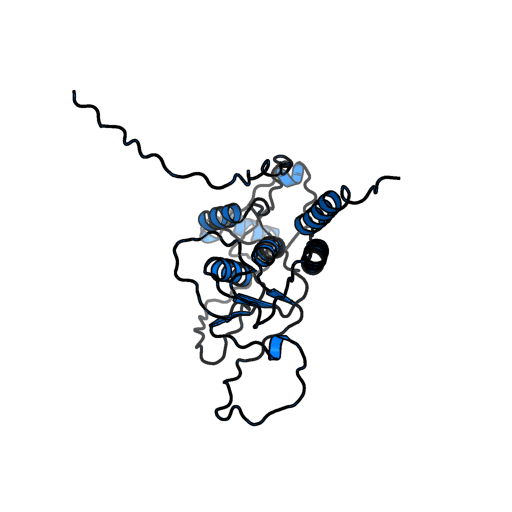 1 185 ? -0.844 -9.942 -8.381 1.00 92.56 185 VAL A C 1
ATOM 1412 O O . VAL A 1 185 ? -0.754 -8.715 -8.433 1.00 92.56 185 VAL A O 1
ATOM 1415 N N . GLY A 1 186 ? -2.000 -10.551 -8.112 1.00 92.50 186 GLY A N 1
ATOM 1416 C CA . GLY A 1 186 ? -3.224 -9.828 -7.762 1.00 92.50 186 GLY A CA 1
ATOM 1417 C C . GLY A 1 186 ? -3.217 -9.365 -6.303 1.00 92.50 186 GLY A C 1
ATOM 1418 O O . GLY A 1 186 ? -3.337 -10.186 -5.396 1.00 92.50 186 GLY A O 1
ATOM 1419 N N . ALA A 1 187 ? -3.104 -8.055 -6.070 1.00 94.31 187 ALA A N 1
ATOM 1420 C CA . ALA A 1 187 ? -3.082 -7.436 -4.741 1.00 94.31 187 ALA A CA 1
ATOM 1421 C C . ALA A 1 187 ? -4.018 -6.208 -4.634 1.00 94.31 187 ALA A C 1
ATOM 1423 O O . ALA A 1 187 ? -3.828 -5.328 -3.786 1.00 94.31 187 ALA A O 1
ATOM 1424 N N . ASP A 1 188 ? -5.064 -6.152 -5.463 1.00 89.19 188 ASP A N 1
ATOM 1425 C CA . ASP A 1 188 ? -6.000 -5.028 -5.588 1.00 89.19 188 ASP A CA 1
ATOM 1426 C C . ASP A 1 188 ? -7.198 -5.112 -4.620 1.00 89.19 188 ASP A C 1
ATOM 1428 O O . ASP A 1 188 ? -8.121 -4.292 -4.643 1.00 89.19 188 ASP A O 1
ATOM 1432 N N . GLY A 1 189 ? -7.139 -6.058 -3.681 1.00 86.81 189 GLY A N 1
ATOM 1433 C CA . GLY A 1 189 ? -8.055 -6.179 -2.557 1.00 86.81 189 GLY A CA 1
ATOM 1434 C C . GLY A 1 189 ? -9.149 -7.207 -2.804 1.00 86.81 189 GLY A C 1
ATOM 1435 O O . GLY A 1 189 ? -8.936 -8.395 -2.602 1.00 86.81 189 GLY A O 1
ATOM 1436 N N . GLN A 1 190 ? -10.361 -6.744 -3.114 1.00 79.12 190 GLN A N 1
ATOM 1437 C CA . GLN A 1 190 ? -11.532 -7.624 -3.197 1.00 79.12 190 GLN A CA 1
ATOM 1438 C C . GLN A 1 190 ? -11.705 -8.275 -4.574 1.00 79.12 190 GLN A C 1
ATOM 1440 O O . GLN A 1 190 ? -12.446 -9.260 -4.679 1.00 79.12 190 GLN A O 1
ATOM 1445 N N . SER A 1 191 ? -11.074 -7.722 -5.609 1.00 76.81 191 SER A N 1
ATOM 1446 C CA . SER A 1 191 ? -11.131 -8.294 -6.944 1.00 76.81 191 SER A CA 1
ATOM 1447 C C . SER A 1 191 ? -10.367 -9.608 -6.975 1.00 76.81 191 SER A C 1
ATOM 1449 O O . SER A 1 191 ? -9.395 -9.823 -6.256 1.00 76.81 191 SER A O 1
ATOM 1451 N N . VAL A 1 192 ? -10.844 -10.510 -7.815 1.00 76.25 192 VAL A N 1
ATOM 1452 C CA . VAL A 1 192 ? -10.230 -11.808 -8.034 1.00 76.25 192 VAL A CA 1
ATOM 1453 C C . VAL A 1 192 ? -10.145 -11.966 -9.549 1.00 76.25 192 VAL A C 1
ATOM 1455 O O . VAL A 1 192 ? -11.183 -11.827 -10.204 1.00 76.25 192 VAL A O 1
ATOM 1458 N N . PRO A 1 193 ? -8.950 -12.187 -10.125 1.00 73.56 193 PRO A N 1
ATOM 1459 C CA . PRO A 1 193 ? -8.816 -12.401 -11.559 1.00 73.56 193 PRO A CA 1
ATOM 1460 C C . PRO A 1 193 ? -9.691 -13.561 -12.044 1.00 73.56 193 PRO A C 1
ATOM 1462 O O . PRO A 1 193 ? -10.022 -14.478 -11.285 1.00 73.56 193 PRO A O 1
ATOM 1465 N N . ALA A 1 194 ? -10.050 -13.532 -13.328 1.00 77.44 194 ALA A N 1
ATOM 1466 C CA . ALA A 1 194 ? -10.773 -14.633 -13.952 1.00 77.44 194 ALA A CA 1
ATOM 1467 C C . ALA A 1 194 ? -10.024 -15.965 -13.738 1.00 77.44 194 ALA A C 1
ATOM 1469 O O . ALA A 1 194 ? -8.797 -16.005 -13.752 1.00 77.44 194 ALA A O 1
ATOM 1470 N N . GLY A 1 195 ? -10.769 -17.048 -13.502 1.00 83.06 195 GLY A N 1
ATOM 1471 C CA . GLY A 1 195 ? -10.212 -18.384 -13.247 1.00 83.06 195 GLY A CA 1
ATOM 1472 C C . GLY A 1 195 ? -10.067 -18.760 -11.767 1.00 83.06 195 GLY A C 1
ATOM 1473 O O . GLY A 1 195 ? -10.023 -19.947 -11.445 1.00 83.06 195 GLY A O 1
ATOM 1474 N N . PHE A 1 196 ? -10.098 -17.800 -10.838 1.00 87.56 196 PHE A N 1
ATOM 1475 C CA . PHE A 1 196 ? -10.019 -18.088 -9.403 1.00 87.56 196 PHE A CA 1
ATOM 1476 C C . PHE A 1 196 ? -11.411 -18.138 -8.759 1.00 87.56 196 PHE A C 1
ATOM 1478 O O . PHE A 1 196 ? -12.191 -17.187 -8.809 1.00 87.56 196 PHE A O 1
ATOM 1485 N N . ARG A 1 197 ? -11.732 -19.258 -8.100 1.00 88.19 197 ARG A N 1
ATOM 1486 C CA . ARG A 1 197 ? -12.993 -19.408 -7.358 1.00 88.19 197 ARG A CA 1
ATOM 1487 C C . ARG A 1 197 ? -12.895 -18.755 -5.984 1.00 88.19 197 ARG A C 1
ATOM 1489 O O . ARG A 1 197 ? -12.027 -19.106 -5.186 1.00 88.19 197 ARG A O 1
ATOM 1496 N N . ARG A 1 198 ? -13.844 -17.876 -5.662 1.00 88.94 198 ARG A N 1
ATOM 1497 C CA . ARG A 1 198 ? -13.992 -17.305 -4.319 1.00 88.94 198 ARG A CA 1
ATOM 1498 C C . ARG A 1 198 ? -14.882 -18.196 -3.457 1.00 88.94 198 ARG A C 1
ATOM 1500 O O . ARG A 1 198 ? -15.971 -18.575 -3.873 1.00 88.94 198 ARG A O 1
ATOM 1507 N N . LYS A 1 199 ? -14.437 -18.494 -2.235 1.00 89.00 199 LYS A N 1
ATOM 1508 C CA . LYS A 1 199 ? -15.291 -19.087 -1.199 1.00 89.00 199 LYS A CA 1
ATOM 1509 C C . LYS A 1 199 ? -15.911 -17.960 -0.382 1.00 89.00 199 LYS A C 1
ATOM 1511 O O . LYS A 1 199 ? -15.189 -17.164 0.217 1.00 89.00 199 LYS A O 1
ATOM 1516 N N . GLU A 1 200 ? -17.234 -17.876 -0.378 1.00 89.06 200 GLU A N 1
ATOM 1517 C CA . GLU A 1 200 ? -17.969 -16.928 0.454 1.00 89.06 200 GLU A CA 1
ATOM 1518 C C . GLU A 1 200 ? -18.440 -17.621 1.734 1.00 89.06 200 GLU A C 1
ATOM 1520 O O . GLU A 1 200 ? -19.046 -18.689 1.687 1.00 89.06 200 GLU A O 1
ATOM 1525 N N . PHE A 1 201 ? -18.151 -17.011 2.884 1.00 89.62 201 PHE A N 1
ATOM 1526 C CA . PHE A 1 201 ? -18.661 -17.457 4.175 1.00 89.62 201 PHE A CA 1
ATOM 1527 C C . PHE A 1 201 ? -19.692 -16.452 4.678 1.00 89.62 201 PHE A C 1
ATOM 1529 O O . PHE A 1 201 ? -19.356 -15.308 4.994 1.00 89.62 201 PHE A O 1
ATOM 1536 N N . ARG A 1 202 ? -20.947 -16.889 4.780 1.00 90.81 202 ARG A N 1
ATOM 1537 C CA . ARG A 1 202 ? -22.031 -16.069 5.316 1.00 90.81 202 ARG A CA 1
ATOM 1538 C C . ARG A 1 202 ? -22.262 -16.409 6.784 1.00 90.81 202 ARG A C 1
ATOM 1540 O O . ARG A 1 202 ? -22.839 -17.439 7.112 1.00 90.81 202 ARG A O 1
ATOM 1547 N N . GLY A 1 203 ? -21.787 -15.529 7.660 1.00 89.44 203 GLY A N 1
ATOM 1548 C CA . GLY A 1 203 ? -22.012 -15.614 9.102 1.00 89.44 203 GLY A CA 1
ATOM 1549 C C . GLY A 1 203 ? -23.276 -14.882 9.563 1.00 89.44 203 GLY A C 1
ATOM 1550 O O . GLY A 1 203 ? -24.128 -14.485 8.766 1.00 89.44 203 GLY A O 1
ATOM 1551 N N . LYS A 1 204 ? -23.368 -14.653 10.879 1.00 89.38 204 LYS A N 1
ATOM 1552 C CA . LYS A 1 204 ? -24.363 -13.739 11.460 1.00 89.38 204 LYS A CA 1
ATOM 1553 C C . LYS A 1 204 ? -24.149 -12.321 10.924 1.00 89.38 204 LYS A C 1
ATOM 1555 O O . LYS A 1 204 ? -23.014 -11.929 10.653 1.00 89.38 204 LYS A O 1
ATOM 1560 N N . LEU A 1 205 ? -25.230 -11.547 10.823 1.00 91.06 205 LEU A N 1
ATOM 1561 C CA . LEU A 1 205 ? -25.148 -10.140 10.440 1.00 91.06 205 LEU A CA 1
ATOM 1562 C C . LEU A 1 205 ? -24.203 -9.396 11.394 1.00 91.06 205 LEU A C 1
ATOM 1564 O O . LEU A 1 205 ? -24.413 -9.387 12.606 1.00 91.06 205 LEU A O 1
ATOM 1568 N N . ALA A 1 206 ? -23.171 -8.773 10.832 1.00 88.50 206 ALA A N 1
ATOM 1569 C CA . ALA A 1 206 ? -22.182 -8.007 11.571 1.00 88.50 206 ALA A CA 1
ATOM 1570 C C . ALA A 1 206 ? -21.888 -6.706 10.820 1.00 88.50 206 ALA A C 1
ATOM 1572 O O . ALA A 1 206 ? -21.480 -6.732 9.661 1.00 88.50 206 ALA A O 1
ATOM 1573 N N . ILE A 1 207 ? -22.092 -5.572 11.490 1.00 89.31 207 ILE A N 1
ATOM 1574 C CA . ILE A 1 207 ? -21.828 -4.239 10.943 1.00 89.31 207 ILE A CA 1
ATOM 1575 C C . ILE A 1 207 ? -20.676 -3.628 11.737 1.00 89.31 207 ILE A C 1
ATOM 1577 O O . ILE A 1 207 ? -20.741 -3.529 12.963 1.00 89.31 207 ILE A O 1
ATOM 1581 N N . ALA A 1 208 ? -19.613 -3.232 11.038 1.00 88.81 208 ALA A N 1
ATOM 1582 C CA . ALA A 1 208 ? -18.458 -2.569 11.629 1.00 88.81 208 ALA A CA 1
ATOM 1583 C C . ALA A 1 208 ? -18.496 -1.067 11.329 1.00 88.81 208 ALA A C 1
ATOM 1585 O O . ALA A 1 208 ? -18.756 -0.660 10.199 1.00 88.81 208 ALA A O 1
ATOM 1586 N N . ILE A 1 209 ? -18.196 -0.249 12.338 1.00 89.50 209 ILE A N 1
ATOM 1587 C CA . ILE A 1 209 ? -18.077 1.206 12.208 1.00 89.50 209 ILE A CA 1
ATOM 1588 C C . ILE A 1 209 ? -16.642 1.590 12.561 1.00 89.50 209 ILE A C 1
ATOM 1590 O O . ILE A 1 209 ? -16.149 1.241 13.632 1.00 89.50 209 ILE A O 1
ATOM 1594 N N . THR A 1 210 ? -15.979 2.325 11.669 1.00 89.31 210 THR A N 1
ATOM 1595 C CA . THR A 1 210 ? -14.654 2.909 11.915 1.00 89.31 210 THR A CA 1
ATOM 1596 C C . THR A 1 210 ? -14.768 4.424 11.973 1.00 89.31 210 THR A C 1
ATOM 1598 O O . THR A 1 210 ? -15.363 5.021 11.078 1.00 89.31 210 THR A O 1
ATOM 1601 N N . ALA A 1 211 ? -14.169 5.047 12.984 1.00 88.94 211 ALA A N 1
ATOM 1602 C CA . ALA A 1 211 ? -14.124 6.497 13.135 1.00 88.94 211 ALA A CA 1
ATOM 1603 C C . ALA A 1 211 ? -12.681 6.949 13.379 1.00 88.94 211 ALA A C 1
ATOM 1605 O O . ALA A 1 211 ? -11.936 6.282 14.096 1.00 88.94 211 ALA A O 1
ATOM 1606 N N . ASN A 1 212 ? -12.302 8.081 12.787 1.00 88.88 212 ASN A N 1
ATOM 1607 C CA . ASN A 1 212 ? -10.997 8.703 12.982 1.00 88.88 212 ASN A CA 1
ATOM 1608 C C . ASN A 1 212 ? -11.214 10.114 13.529 1.00 88.88 212 ASN A C 1
ATOM 1610 O O . ASN A 1 212 ? -11.932 10.906 12.920 1.00 88.88 212 ASN A O 1
ATOM 1614 N N . PHE A 1 213 ? -10.584 10.424 14.658 1.00 90.81 213 PHE A N 1
ATOM 1615 C CA . PHE A 1 213 ? -10.610 11.751 15.268 1.00 90.81 213 PHE A CA 1
ATOM 1616 C C . PHE A 1 213 ? -9.241 12.416 15.114 1.00 90.81 213 PHE A C 1
ATOM 1618 O O . PHE A 1 213 ? -8.215 11.736 15.046 1.00 90.81 213 PHE A O 1
ATOM 1625 N N . LYS A 1 214 ? -9.217 13.751 15.038 1.00 90.00 214 LYS A N 1
ATOM 1626 C CA . LYS A 1 214 ? -7.963 14.508 14.960 1.00 90.00 214 LYS A CA 1
ATOM 1627 C C . LYS A 1 214 ? -7.216 14.375 16.288 1.00 90.00 214 LYS A C 1
ATOM 1629 O O . LYS A 1 214 ? -7.728 14.816 17.307 1.00 90.00 214 LYS A O 1
ATOM 1634 N N . ASN A 1 215 ? -6.011 13.813 16.249 1.00 87.12 215 ASN A N 1
ATOM 1635 C CA . ASN A 1 215 ? -5.090 13.794 17.383 1.00 87.12 215 ASN A CA 1
ATOM 1636 C C . ASN A 1 215 ? -4.233 15.071 17.354 1.00 87.12 215 ASN A C 1
ATOM 1638 O O . ASN A 1 215 ? -3.553 15.318 16.353 1.00 87.12 215 ASN A O 1
ATOM 1642 N N . ARG A 1 216 ? -4.283 15.894 18.409 1.00 89.50 216 ARG A N 1
ATOM 1643 C CA . ARG A 1 216 ? -3.473 17.122 18.527 1.00 89.50 216 ARG A CA 1
ATOM 1644 C C . ARG A 1 216 ? -2.143 16.900 19.255 1.00 89.50 216 ARG A C 1
ATOM 1646 O O . ARG A 1 216 ? -1.364 17.842 19.359 1.00 89.50 216 ARG A O 1
ATOM 1653 N N . ASN A 1 217 ? -1.864 15.675 19.702 1.00 83.19 217 ASN A N 1
ATOM 1654 C CA . ASN A 1 217 ? -0.666 15.292 20.452 1.00 83.19 217 ASN A CA 1
ATOM 1655 C C . ASN A 1 217 ? -0.471 16.109 21.741 1.00 83.19 217 ASN A C 1
ATOM 1657 O O . ASN A 1 217 ? 0.650 16.412 22.146 1.00 83.19 217 ASN A O 1
ATOM 1661 N N . THR A 1 218 ? -1.566 16.481 22.402 1.00 91.81 218 THR A N 1
ATOM 1662 C CA . THR A 1 218 ? -1.509 17.123 23.718 1.00 91.81 218 THR A CA 1
ATOM 1663 C C . THR A 1 218 ? -1.095 16.120 24.798 1.00 91.81 218 THR A C 1
ATOM 1665 O O . THR A 1 218 ? -1.341 14.918 24.687 1.00 91.81 218 THR A O 1
ATOM 1668 N N . ARG A 1 219 ? -0.522 16.610 25.907 1.00 89.81 219 ARG A N 1
ATOM 1669 C CA . ARG A 1 219 ? -0.176 15.758 27.064 1.00 89.81 219 ARG A CA 1
ATOM 1670 C C . ARG A 1 219 ? -1.386 15.009 27.631 1.00 89.81 219 ARG A C 1
ATOM 1672 O O . ARG A 1 219 ? -1.220 13.922 28.168 1.00 89.81 219 ARG A O 1
ATOM 1679 N N . ALA A 1 220 ? -2.581 15.594 27.538 1.00 88.56 220 ALA A N 1
ATOM 1680 C CA . AL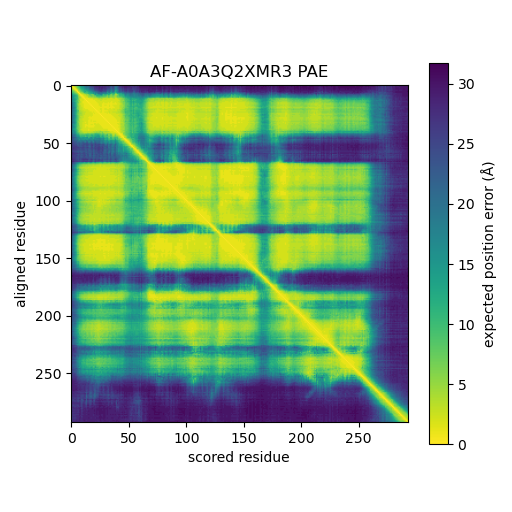A A 1 220 ? -3.816 14.957 27.983 1.00 88.56 220 ALA A CA 1
ATOM 1681 C C . ALA A 1 220 ? -4.209 13.791 27.063 1.00 88.56 220 ALA A C 1
ATOM 1683 O O . ALA A 1 220 ? -4.471 12.702 27.559 1.00 88.56 220 ALA A O 1
ATOM 1684 N N . GLU A 1 221 ? -4.175 13.989 25.739 1.00 85.00 221 GLU A N 1
ATOM 1685 C CA . GLU A 1 221 ? -4.442 12.925 24.756 1.00 85.00 221 GLU A CA 1
ATOM 1686 C C . GLU A 1 221 ? -3.437 11.771 24.878 1.00 85.00 221 GLU A C 1
ATOM 1688 O O . GLU A 1 221 ? -3.829 10.611 24.811 1.00 85.00 221 GLU A O 1
ATOM 1693 N N . ALA A 1 222 ? -2.156 12.069 25.125 1.00 81.00 222 ALA A N 1
ATOM 1694 C CA . ALA A 1 222 ? -1.106 11.055 25.258 1.00 81.00 222 ALA A CA 1
ATOM 1695 C C . ALA A 1 222 ? -1.267 10.136 26.485 1.00 81.00 222 ALA A C 1
ATOM 1697 O O . ALA A 1 222 ? -0.731 9.030 26.487 1.00 81.00 222 ALA A O 1
ATOM 1698 N N . LYS A 1 223 ? -1.991 10.579 27.524 1.00 86.69 223 LYS A N 1
ATOM 1699 C CA . LYS A 1 223 ? -2.273 9.779 28.729 1.00 86.69 223 LYS A CA 1
ATOM 1700 C C . LYS A 1 223 ? -3.442 8.809 28.551 1.00 86.69 223 LYS A C 1
ATOM 1702 O O . LYS A 1 223 ? -3.644 7.960 29.412 1.00 86.69 223 LYS A O 1
ATOM 1707 N N . VAL A 1 224 ? -4.234 8.946 27.487 1.00 84.31 224 VAL A N 1
ATOM 1708 C CA . VAL A 1 224 ? -5.386 8.071 27.247 1.00 84.31 224 VAL A CA 1
ATOM 1709 C C . VAL A 1 224 ? -4.891 6.708 26.771 1.00 84.31 224 VAL A C 1
ATOM 1711 O O . VAL A 1 224 ? -4.206 6.605 25.754 1.00 84.31 224 VAL A O 1
ATOM 1714 N N . GLU A 1 225 ? -5.251 5.656 27.502 1.00 78.88 225 GLU A N 1
ATOM 1715 C CA . GLU A 1 225 ? -4.845 4.294 27.168 1.00 78.88 225 GLU A CA 1
ATOM 1716 C C . GLU A 1 225 ? -5.543 3.761 25.910 1.00 78.88 225 GLU A C 1
ATOM 1718 O O . GLU A 1 225 ? -6.702 4.063 25.605 1.00 78.88 225 GLU A O 1
ATOM 1723 N N . GLU A 1 226 ? -4.816 2.927 25.168 1.00 75.62 226 GLU A N 1
ATOM 1724 C CA . GLU A 1 226 ? -5.365 2.215 24.024 1.00 75.62 226 GLU A CA 1
ATOM 1725 C C . GLU A 1 226 ? -6.238 1.043 24.487 1.00 75.62 226 GLU A C 1
ATOM 1727 O O . GLU A 1 226 ? -5.882 0.304 25.400 1.00 75.62 226 GLU A O 1
ATOM 1732 N N . ILE A 1 227 ? -7.362 0.820 23.803 1.00 75.94 227 ILE A N 1
ATOM 1733 C CA . ILE A 1 227 ? -8.234 -0.326 24.073 1.00 75.94 227 ILE A CA 1
ATOM 1734 C C . ILE A 1 227 ? -7.890 -1.434 23.076 1.00 75.94 227 ILE A C 1
ATOM 1736 O O . ILE A 1 227 ? -8.383 -1.450 21.938 1.00 75.94 227 ILE A O 1
ATOM 1740 N N . SER A 1 228 ? -7.060 -2.383 23.514 1.00 66.44 228 SER A N 1
ATOM 1741 C CA . SER A 1 228 ? -6.682 -3.576 22.754 1.00 66.44 228 SER A CA 1
ATOM 1742 C C . SER A 1 228 ? -7.869 -4.538 22.619 1.00 66.44 228 SER A C 1
ATOM 1744 O O . SER A 1 228 ? -8.033 -5.485 23.372 1.00 66.44 228 SER A O 1
ATOM 1746 N N . GLY A 1 229 ? -8.739 -4.277 21.639 1.00 65.56 229 GLY A N 1
ATOM 1747 C CA . GLY A 1 229 ? -9.775 -5.210 21.186 1.00 65.56 229 GLY A CA 1
ATOM 1748 C C . GLY A 1 229 ? -10.606 -5.850 22.298 1.00 65.56 229 GLY A C 1
ATOM 1749 O O . GLY A 1 229 ? -10.542 -7.056 22.510 1.00 65.56 229 GLY A O 1
ATOM 1750 N N . VAL A 1 230 ? -11.448 -5.066 22.965 1.00 62.03 230 VAL A N 1
ATOM 1751 C CA . VAL A 1 230 ? -12.345 -5.586 23.999 1.00 62.03 230 VAL A CA 1
ATOM 1752 C C . VAL A 1 230 ? -13.597 -6.158 23.333 1.00 62.03 230 VAL A C 1
ATOM 1754 O O . VAL A 1 230 ? -14.377 -5.447 22.689 1.00 62.03 230 VAL A O 1
ATOM 1757 N N . ALA A 1 231 ? -13.799 -7.469 23.467 1.00 63.09 231 ALA A N 1
ATOM 1758 C CA . ALA A 1 231 ? -15.039 -8.119 23.054 1.00 63.09 231 ALA A CA 1
ATOM 1759 C C . ALA A 1 231 ? -16.068 -8.093 24.187 1.00 63.09 231 ALA A C 1
ATOM 1761 O O . ALA A 1 231 ? -15.709 -8.202 25.359 1.00 63.09 231 ALA A O 1
ATOM 1762 N N . SER A 1 232 ? -17.352 -8.003 23.833 1.00 59.94 232 SER A N 1
ATOM 1763 C CA . SER A 1 232 ? -18.459 -8.026 24.805 1.00 59.94 232 SER A CA 1
ATOM 1764 C C . SER A 1 232 ? -18.440 -9.235 25.725 1.00 59.94 232 SER A C 1
ATOM 1766 O O . SER A 1 232 ? -18.819 -9.116 26.880 1.00 59.94 232 SER A O 1
ATOM 1768 N N . ILE A 1 233 ? -17.910 -10.357 25.244 1.00 61.19 233 ILE A N 1
ATOM 1769 C CA . ILE A 1 233 ? -17.766 -11.597 26.005 1.00 61.19 233 ILE A CA 1
ATOM 1770 C C . ILE A 1 233 ? -16.829 -11.416 27.213 1.00 61.19 233 ILE A C 1
ATOM 1772 O O . ILE A 1 233 ? -17.093 -11.990 28.264 1.00 61.19 233 ILE A O 1
ATOM 1776 N N . PHE A 1 234 ? -15.786 -10.586 27.091 1.00 68.88 234 PHE A N 1
ATOM 1777 C CA . PHE A 1 234 ? -14.772 -10.394 28.137 1.00 68.88 234 PHE A CA 1
ATOM 1778 C C . PHE A 1 234 ? -15.047 -9.204 29.056 1.00 68.88 234 PHE A C 1
ATOM 1780 O O . PHE A 1 234 ? -14.568 -9.188 30.182 1.00 68.88 234 PHE A O 1
ATOM 1787 N N . ASN A 1 235 ? -15.809 -8.205 28.601 1.00 78.25 235 ASN A N 1
ATOM 1788 C CA . ASN A 1 235 ? -16.103 -7.015 29.402 1.00 78.25 235 ASN A CA 1
ATOM 1789 C C . ASN A 1 235 ? -17.590 -6.657 29.352 1.00 78.25 235 ASN A C 1
ATOM 1791 O O . ASN A 1 235 ? -17.990 -5.595 28.875 1.00 78.25 235 ASN A O 1
ATOM 1795 N N . GLN A 1 236 ? -18.421 -7.594 29.805 1.00 80.56 236 GLN A N 1
ATOM 1796 C CA . GLN A 1 236 ? -19.877 -7.473 29.734 1.00 80.56 236 GLN A CA 1
ATOM 1797 C C . GLN A 1 236 ? -20.385 -6.229 30.465 1.00 80.56 236 GLN A C 1
ATOM 1799 O O . GLN A 1 236 ? -21.235 -5.525 29.923 1.00 80.56 236 GLN A O 1
ATOM 1804 N N . GLN A 1 237 ? -19.822 -5.924 31.639 1.00 85.88 237 GLN A N 1
ATOM 1805 C CA . GLN A 1 237 ? -20.209 -4.766 32.445 1.00 85.88 237 GLN A CA 1
ATOM 1806 C C . GLN A 1 237 ? -20.056 -3.459 31.656 1.00 85.88 237 GLN A C 1
ATOM 1808 O O . GLN A 1 237 ? -21.019 -2.708 31.518 1.00 85.88 237 GLN A O 1
ATOM 1813 N N . PHE A 1 238 ? -18.905 -3.253 31.006 1.00 85.44 238 PHE A N 1
ATOM 1814 C CA . PHE A 1 238 ? -18.665 -2.082 30.164 1.00 85.44 238 PHE A CA 1
ATOM 1815 C C . PHE A 1 238 ? -19.715 -1.913 29.050 1.00 85.44 238 PHE A C 1
ATOM 1817 O O . PHE A 1 238 ? -20.227 -0.814 28.834 1.00 85.44 238 PHE A O 1
ATOM 1824 N N . PHE A 1 239 ? -20.059 -2.987 28.328 1.00 86.19 239 PHE A N 1
ATOM 1825 C CA . PHE A 1 239 ? -21.042 -2.903 27.238 1.00 86.19 239 PHE A CA 1
ATOM 1826 C C . PHE A 1 239 ? -22.477 -2.744 27.740 1.00 86.19 239 PHE A C 1
ATOM 1828 O O . PHE A 1 239 ? -23.279 -2.081 27.078 1.00 86.19 239 PHE A O 1
ATOM 1835 N N . GLN A 1 240 ? -22.809 -3.321 28.897 1.00 87.88 240 GLN A N 1
ATOM 1836 C CA . GLN A 1 240 ? -24.093 -3.086 29.547 1.00 87.88 240 GLN A CA 1
ATOM 1837 C C . GLN A 1 240 ? -24.231 -1.618 29.951 1.00 87.88 240 GLN A C 1
ATOM 1839 O O . GLN A 1 240 ? -25.251 -1.008 29.639 1.00 87.88 240 GLN A O 1
ATOM 1844 N N . ASP A 1 241 ? -23.205 -1.035 30.567 1.00 90.06 241 ASP A N 1
ATOM 1845 C CA . ASP A 1 241 ? -23.213 0.365 30.996 1.00 90.06 241 ASP A CA 1
ATOM 1846 C C . ASP A 1 241 ? -23.260 1.319 29.797 1.00 90.06 241 ASP A C 1
ATOM 1848 O O . ASP A 1 241 ? -24.068 2.248 29.772 1.00 90.06 241 ASP A O 1
ATOM 1852 N N . LEU A 1 242 ? -22.502 1.027 28.735 1.00 88.81 242 LEU A N 1
ATOM 1853 C CA . LEU A 1 242 ? -22.562 1.775 27.479 1.00 88.81 242 LEU A CA 1
ATOM 1854 C C . LEU A 1 242 ? -23.972 1.759 26.874 1.00 88.81 242 LEU A C 1
ATOM 1856 O O . LEU A 1 242 ? -24.457 2.797 26.412 1.00 88.81 242 LEU A O 1
ATOM 1860 N N . ARG A 1 243 ? -24.647 0.603 26.895 1.00 89.56 243 ARG A N 1
ATOM 1861 C CA . ARG A 1 243 ? -26.031 0.476 26.422 1.00 89.56 243 ARG A CA 1
ATOM 1862 C C . ARG A 1 243 ? -26.993 1.265 27.303 1.00 89.56 243 ARG A C 1
ATOM 1864 O O . ARG A 1 243 ? -27.843 1.958 26.755 1.00 89.56 243 ARG A O 1
ATOM 1871 N N . ARG A 1 244 ? -26.857 1.188 28.632 1.00 92.19 244 ARG A N 1
ATOM 1872 C CA . ARG A 1 244 ? -27.695 1.945 29.579 1.00 92.19 244 ARG A CA 1
ATOM 1873 C C . ARG A 1 244 ? -27.564 3.454 29.363 1.00 92.19 244 ARG A C 1
ATOM 1875 O O . ARG A 1 244 ? -28.573 4.143 29.358 1.00 92.19 244 ARG A O 1
ATOM 1882 N N . GLN A 1 245 ? -26.347 3.952 29.141 1.00 94.06 245 GLN A N 1
ATOM 1883 C CA . GLN A 1 245 ? -26.084 5.389 29.003 1.00 94.06 245 GLN A CA 1
ATOM 1884 C C . GLN A 1 245 ? -26.405 5.948 27.612 1.00 94.06 245 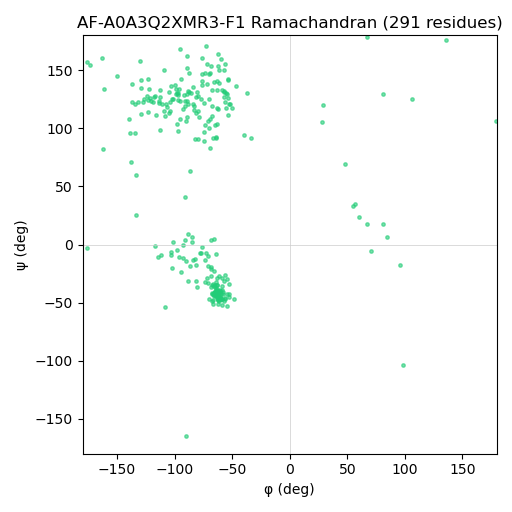GLN A C 1
ATOM 1886 O O . GLN A 1 245 ? -26.852 7.083 27.495 1.00 94.06 245 GLN A O 1
ATOM 1891 N N . THR A 1 246 ? -26.150 5.187 26.543 1.00 91.69 246 THR A N 1
ATOM 1892 C CA . THR A 1 246 ? -26.235 5.708 25.163 1.00 91.69 246 THR A CA 1
ATOM 1893 C C . THR A 1 246 ? -27.383 5.128 24.343 1.00 91.69 246 THR A C 1
ATOM 1895 O O . THR A 1 246 ? -27.599 5.561 23.212 1.00 91.69 246 THR A O 1
ATOM 1898 N N . GLY A 1 247 ? -28.066 4.097 24.849 1.00 89.50 247 GLY A N 1
ATOM 1899 C CA . GLY A 1 247 ? -29.039 3.296 24.100 1.00 89.50 247 GLY A CA 1
ATOM 1900 C C . GLY A 1 247 ? -28.418 2.392 23.026 1.00 89.50 247 GLY A C 1
ATOM 1901 O O . GLY A 1 247 ? -29.118 1.579 22.424 1.00 89.50 247 GLY A O 1
ATOM 1902 N N . LYS A 1 248 ? -27.105 2.488 22.775 1.00 85.62 248 LYS A N 1
ATOM 1903 C CA . LYS A 1 248 ? -26.422 1.772 21.690 1.00 85.62 248 LYS A CA 1
ATOM 1904 C C . LYS A 1 248 ? -25.880 0.435 22.180 1.00 85.62 248 LYS A C 1
ATOM 1906 O O . LYS A 1 248 ? -25.146 0.370 23.164 1.00 85.62 248 LYS A O 1
ATOM 1911 N N . SER A 1 249 ? -26.206 -0.636 21.462 1.00 83.06 249 SER A N 1
ATOM 1912 C CA . SER A 1 249 ? -25.654 -1.967 21.713 1.00 83.06 249 SER A CA 1
ATOM 1913 C C . SER A 1 249 ? -24.456 -2.221 20.797 1.00 83.06 249 SER A C 1
ATOM 1915 O O . SER A 1 249 ? -24.574 -2.131 19.578 1.00 83.06 249 SER A O 1
ATOM 1917 N N . PHE A 1 250 ? -23.301 -2.534 21.387 1.00 82.00 250 PHE A N 1
ATOM 1918 C CA . PHE A 1 250 ? -22.084 -2.906 20.666 1.00 82.00 250 PHE A CA 1
ATOM 1919 C C . PHE A 1 250 ? -21.609 -4.287 21.125 1.00 82.00 250 PHE A C 1
ATOM 1921 O O . PHE A 1 250 ? -21.681 -4.606 22.308 1.00 82.00 250 PHE A O 1
ATOM 1928 N N . CYS A 1 251 ? -21.086 -5.097 20.201 1.00 74.44 251 CYS A N 1
ATOM 1929 C CA . CYS A 1 251 ? -20.596 -6.448 20.513 1.00 74.44 251 CYS A CA 1
ATOM 1930 C C . CYS A 1 251 ? -19.064 -6.540 20.623 1.00 74.44 251 CYS A C 1
ATOM 1932 O O . CYS A 1 251 ? -18.540 -7.486 21.215 1.00 74.44 251 CYS A O 1
ATOM 1934 N N . ARG A 1 252 ? -18.335 -5.579 20.049 1.00 74.12 252 ARG A N 1
ATOM 1935 C CA . ARG A 1 252 ? -16.873 -5.462 20.107 1.00 74.12 252 ARG A CA 1
ATOM 1936 C C . ARG A 1 252 ? -16.487 -3.994 20.018 1.00 74.12 252 ARG A C 1
ATOM 1938 O O . ARG A 1 252 ? -17.118 -3.234 19.287 1.00 74.12 252 ARG A O 1
ATOM 1945 N N . ARG A 1 253 ? -15.426 -3.617 20.725 1.00 61.06 253 ARG A N 1
ATOM 1946 C CA . ARG A 1 253 ? -14.773 -2.317 20.598 1.00 61.06 253 ARG A CA 1
ATOM 1947 C C . ARG A 1 253 ? -13.290 -2.542 20.343 1.00 61.06 253 ARG A C 1
ATOM 1949 O O . ARG A 1 253 ? -12.604 -3.205 21.111 1.00 61.06 253 ARG A O 1
ATOM 1956 N N . LEU A 1 254 ? -12.810 -1.950 19.261 1.00 56.84 254 LEU A N 1
ATOM 1957 C CA . LEU A 1 254 ? -11.397 -1.818 18.944 1.00 56.84 254 LEU A CA 1
ATOM 1958 C C . LEU A 1 254 ? -11.135 -0.320 18.836 1.00 56.84 254 LEU A C 1
ATOM 1960 O O . LEU A 1 254 ? -11.802 0.352 18.051 1.00 56.84 254 LEU A O 1
ATOM 1964 N N . SER A 1 255 ? -10.200 0.212 19.614 1.00 56.34 255 SER A N 1
ATOM 1965 C CA . SER A 1 255 ? -9.725 1.579 19.407 1.00 56.34 255 SER A CA 1
ATOM 1966 C C . SER A 1 255 ? -8.215 1.584 19.469 1.00 56.34 255 SER A C 1
ATOM 1968 O O . SER A 1 255 ? -7.648 1.201 20.486 1.00 56.34 255 SER A O 1
ATOM 1970 N N . ARG A 1 256 ? -7.598 2.032 18.378 1.00 56.03 256 ARG A N 1
ATOM 1971 C CA . ARG A 1 256 ? -6.156 2.224 18.265 1.00 56.03 256 ARG A CA 1
ATOM 1972 C C . ARG A 1 256 ? -5.838 3.697 18.409 1.00 56.03 256 ARG A C 1
ATOM 1974 O O . ARG A 1 256 ? -6.367 4.510 17.651 1.00 56.03 256 ARG A O 1
ATOM 1981 N N . TRP A 1 257 ? -4.962 4.015 19.351 1.00 46.78 257 TRP A N 1
ATOM 1982 C CA . TRP A 1 257 ? -4.384 5.341 19.495 1.00 46.78 257 TRP A CA 1
ATOM 1983 C C . TRP A 1 257 ? -3.014 5.352 18.832 1.00 46.78 257 TRP A C 1
ATOM 1985 O O . TRP A 1 257 ? -2.180 4.484 19.075 1.00 46.78 257 TRP A O 1
ATOM 1995 N N . ARG A 1 258 ? -2.763 6.348 17.979 1.00 46.84 258 ARG A N 1
ATOM 1996 C CA . ARG A 1 258 ? -1.406 6.606 17.501 1.00 46.84 258 ARG A CA 1
ATOM 1997 C C . ARG A 1 258 ? -0.656 7.250 18.665 1.00 46.84 258 ARG A C 1
ATOM 1999 O O . ARG A 1 258 ? -0.812 8.449 18.888 1.00 46.84 258 ARG A O 1
ATOM 2006 N N . ARG A 1 259 ? 0.098 6.459 19.431 1.00 39.34 259 ARG A N 1
ATOM 2007 C CA . ARG A 1 259 ? 1.014 7.004 20.435 1.00 39.34 259 ARG A CA 1
ATOM 2008 C C . ARG A 1 259 ? 2.059 7.824 19.673 1.00 39.34 259 ARG A C 1
ATOM 2010 O O . ARG A 1 259 ? 2.741 7.287 18.801 1.00 39.34 259 ARG A O 1
ATOM 2017 N N . ALA A 1 260 ? 2.123 9.128 19.928 1.00 32.97 260 ALA A N 1
ATOM 2018 C CA . ALA A 1 260 ? 3.307 9.891 19.574 1.00 32.97 260 ALA A CA 1
ATOM 2019 C C . ALA A 1 260 ? 4.392 9.415 20.541 1.00 32.97 260 ALA A C 1
ATOM 2021 O O . ALA A 1 260 ? 4.376 9.781 21.714 1.00 32.97 260 ALA A O 1
ATOM 2022 N N . GLU A 1 261 ? 5.267 8.522 20.082 1.00 33.03 261 GLU A N 1
ATOM 2023 C CA . GLU A 1 261 ? 6.547 8.342 20.761 1.00 33.03 261 GLU A CA 1
ATOM 2024 C C . GLU A 1 261 ? 7.207 9.732 20.805 1.00 33.03 261 GLU A C 1
ATOM 2026 O O . GLU A 1 261 ? 7.202 10.428 19.778 1.00 33.03 261 GLU A O 1
ATOM 2031 N N . PRO A 1 262 ? 7.703 10.193 21.968 1.00 27.95 262 PRO A N 1
ATOM 2032 C CA . PRO A 1 262 ? 8.505 11.404 22.007 1.00 27.95 262 PRO A CA 1
ATOM 2033 C C . PRO A 1 262 ? 9.641 11.202 21.014 1.00 27.95 262 PRO A C 1
ATOM 2035 O O . PRO A 1 262 ? 10.261 10.144 21.024 1.00 27.95 262 PRO A O 1
ATOM 2038 N N . SER A 1 263 ? 9.836 12.181 20.131 1.00 33.22 263 SER A N 1
ATOM 2039 C CA . SER A 1 263 ? 10.879 12.234 19.108 1.00 33.22 263 SER A CA 1
ATOM 2040 C C . SER A 1 263 ? 12.171 11.566 19.585 1.00 33.22 263 SER A C 1
ATOM 2042 O O . SER A 1 263 ? 13.013 12.208 20.216 1.00 33.22 263 SER A O 1
ATOM 2044 N N . GLN A 1 264 ? 12.327 10.273 19.302 1.00 28.59 264 GLN A N 1
ATOM 2045 C CA . GLN A 1 264 ? 13.627 9.640 19.349 1.00 28.59 264 GLN A CA 1
ATOM 2046 C C . GLN A 1 264 ? 14.349 10.210 18.148 1.00 28.59 264 GLN A C 1
ATOM 2048 O O . GLN A 1 264 ? 13.950 9.945 17.020 1.00 28.59 264 GLN A O 1
ATOM 2053 N N . ALA A 1 265 ? 15.283 11.104 18.470 1.00 27.31 265 ALA A N 1
ATOM 2054 C CA . ALA A 1 265 ? 16.386 11.603 17.677 1.00 27.31 265 ALA A CA 1
ATOM 2055 C C . ALA A 1 265 ? 16.154 11.614 16.163 1.00 27.31 265 ALA A C 1
ATOM 2057 O O . ALA A 1 265 ? 16.060 10.580 15.509 1.00 27.31 265 ALA A O 1
ATOM 2058 N N . THR A 1 266 ? 16.224 12.809 15.583 1.00 25.00 266 THR A N 1
ATOM 2059 C CA . THR A 1 266 ? 16.874 12.986 14.285 1.00 25.00 266 THR A CA 1
ATOM 2060 C C . THR A 1 266 ? 18.132 12.115 14.243 1.00 25.00 266 THR A C 1
ATOM 2062 O O . THR A 1 266 ? 19.189 12.516 14.731 1.00 25.00 266 THR A O 1
ATOM 2065 N N . ALA A 1 267 ? 18.017 10.905 13.701 1.00 25.28 267 ALA A N 1
ATOM 2066 C CA . ALA A 1 267 ? 19.149 10.183 13.179 1.00 25.28 267 ALA A CA 1
ATOM 2067 C C . ALA A 1 267 ? 19.570 11.017 11.975 1.00 25.28 267 ALA A C 1
ATOM 2069 O O . ALA A 1 267 ? 19.007 10.899 10.889 1.00 25.28 267 ALA A O 1
ATOM 2070 N N . ARG A 1 268 ? 20.486 11.962 12.214 1.00 23.00 268 ARG A N 1
ATOM 2071 C CA . ARG A 1 268 ? 21.314 12.489 11.142 1.00 23.00 268 ARG A CA 1
ATOM 2072 C C . ARG A 1 268 ? 21.882 11.260 10.451 1.00 23.00 268 ARG A C 1
ATOM 2074 O O . ARG A 1 268 ? 22.545 10.446 11.090 1.00 23.00 268 ARG A O 1
ATOM 2081 N N . PHE A 1 269 ? 21.539 11.108 9.183 1.00 25.64 269 PHE A N 1
ATOM 2082 C CA . PHE A 1 269 ? 22.216 10.189 8.296 1.00 25.64 269 PHE A CA 1
ATOM 2083 C C . PHE A 1 269 ? 23.651 10.720 8.199 1.00 25.64 269 PHE A C 1
ATOM 2085 O O . PHE A 1 269 ? 23.930 11.646 7.444 1.00 25.64 269 PHE A O 1
ATOM 2092 N N . GLU A 1 270 ? 24.558 10.235 9.048 1.00 23.06 270 GLU A N 1
ATOM 2093 C CA . GLU A 1 270 ? 25.971 10.338 8.713 1.00 23.06 270 GLU A CA 1
ATOM 2094 C C . GLU A 1 270 ? 26.163 9.414 7.517 1.00 23.06 270 GLU A C 1
ATOM 2096 O O . GLU A 1 270 ? 26.011 8.195 7.626 1.00 23.06 270 GLU A O 1
ATOM 2101 N N . ALA A 1 271 ? 26.411 10.016 6.353 1.00 23.92 271 ALA A N 1
ATOM 2102 C CA . ALA A 1 271 ? 26.800 9.291 5.159 1.00 23.92 271 ALA A CA 1
ATOM 2103 C C . ALA A 1 271 ? 27.912 8.289 5.525 1.00 23.92 271 ALA A C 1
ATOM 2105 O O . ALA A 1 271 ? 28.838 8.662 6.259 1.00 23.92 271 ALA A O 1
ATOM 2106 N N . PRO A 1 272 ? 27.861 7.033 5.042 1.00 26.92 272 PRO A N 1
ATOM 2107 C CA . PRO A 1 272 ? 28.977 6.122 5.220 1.00 26.92 272 PRO A CA 1
ATOM 2108 C C . PRO A 1 272 ? 30.226 6.800 4.654 1.00 26.92 272 PRO A C 1
ATOM 2110 O O . PRO A 1 272 ? 30.291 7.152 3.474 1.00 26.92 272 PRO A O 1
ATOM 2113 N N . LYS A 1 273 ? 31.203 7.048 5.531 1.00 28.45 273 LYS A N 1
ATOM 2114 C CA . LYS A 1 273 ? 32.513 7.567 5.148 1.00 28.45 273 LYS A CA 1
ATOM 2115 C C . LYS A 1 273 ? 33.068 6.639 4.071 1.00 28.45 273 LYS A C 1
ATOM 2117 O O . LYS A 1 273 ? 33.349 5.488 4.369 1.00 28.45 273 LYS A O 1
ATOM 2122 N N . ARG A 1 274 ? 33.166 7.173 2.848 1.00 27.45 274 ARG A N 1
ATOM 2123 C CA . ARG A 1 274 ? 33.989 6.724 1.714 1.00 27.45 274 ARG A CA 1
ATOM 2124 C C . ARG A 1 274 ? 34.296 5.222 1.706 1.00 27.45 274 ARG A C 1
ATOM 2126 O O . ARG A 1 274 ? 35.208 4.773 2.393 1.00 27.45 274 ARG A O 1
ATOM 2133 N N . PHE A 1 275 ? 33.629 4.484 0.822 1.00 24.58 275 PHE A N 1
ATOM 2134 C CA . PHE A 1 275 ? 34.193 3.243 0.293 1.00 24.58 275 PHE A CA 1
ATOM 2135 C C . PHE A 1 275 ? 35.600 3.539 -0.255 1.00 24.58 275 PHE A C 1
ATOM 2137 O O . PHE A 1 275 ? 35.722 4.391 -1.142 1.00 24.58 275 PHE A O 1
ATOM 2144 N N . PRO A 1 276 ? 36.670 2.898 0.245 1.00 29.12 276 PRO A N 1
ATOM 2145 C CA . PRO A 1 276 ? 37.956 2.987 -0.413 1.00 29.12 276 PRO A CA 1
ATOM 2146 C C . PRO A 1 276 ? 37.882 2.125 -1.676 1.00 29.12 276 PRO A C 1
ATOM 2148 O O . PRO A 1 276 ? 37.951 0.900 -1.619 1.00 29.12 276 PRO A O 1
ATOM 2151 N N . PHE A 1 277 ? 37.739 2.778 -2.829 1.00 27.02 277 PHE A N 1
ATOM 2152 C CA . PHE A 1 277 ? 38.274 2.230 -4.070 1.00 27.02 277 PHE A CA 1
ATOM 2153 C C . PHE A 1 277 ? 39.796 2.166 -3.891 1.00 27.02 277 PHE A C 1
ATOM 2155 O O . PHE A 1 277 ? 40.471 3.193 -3.881 1.00 27.02 277 PHE A O 1
ATOM 2162 N N . GLY A 1 278 ? 40.309 0.962 -3.650 1.00 29.80 278 GLY A N 1
ATOM 2163 C CA . GLY A 1 278 ? 41.728 0.666 -3.504 1.00 29.80 278 GLY A CA 1
ATOM 2164 C C . GLY A 1 278 ? 42.100 -0.468 -4.445 1.00 29.80 278 GLY A C 1
ATOM 2165 O O . GLY A 1 278 ? 41.482 -1.528 -4.431 1.00 29.80 278 GLY A O 1
ATOM 2166 N N . GLU A 1 279 ? 43.064 -0.182 -5.305 1.00 30.31 279 GLU A N 1
ATOM 2167 C CA . GLU A 1 279 ? 43.514 -0.975 -6.437 1.00 30.31 279 GLU A CA 1
ATOM 2168 C C . GLU A 1 279 ? 44.038 -2.379 -6.089 1.00 30.31 279 GLU A C 1
ATOM 2170 O O . GLU A 1 279 ? 44.456 -2.690 -4.977 1.00 30.31 279 GLU A O 1
ATOM 2175 N N . LYS A 1 280 ? 44.040 -3.213 -7.133 1.00 32.78 280 LYS A N 1
ATOM 2176 C CA . LYS A 1 280 ? 44.636 -4.548 -7.255 1.00 32.78 280 LYS A CA 1
ATOM 2177 C C . LYS A 1 280 ? 45.989 -4.711 -6.533 1.00 32.78 280 LYS A C 1
ATOM 2179 O O . LYS A 1 280 ? 46.948 -4.011 -6.839 1.00 32.78 280 LYS A O 1
ATOM 2184 N N . GLY A 1 281 ? 46.108 -5.780 -5.742 1.00 29.67 281 GLY A N 1
ATOM 2185 C CA . GLY A 1 281 ? 47.370 -6.357 -5.265 1.00 29.67 281 GLY A CA 1
ATOM 2186 C C . GLY A 1 281 ? 47.157 -7.801 -4.790 1.00 29.67 281 GLY A C 1
ATOM 2187 O O . GLY A 1 281 ? 46.160 -8.087 -4.145 1.00 29.67 281 GLY A O 1
ATOM 2188 N N . ARG A 1 282 ? 48.038 -8.719 -5.201 1.00 29.84 282 ARG A N 1
ATOM 2189 C CA . ARG A 1 282 ? 47.957 -10.197 -5.115 1.00 29.84 282 ARG A CA 1
ATOM 2190 C C . ARG A 1 282 ? 47.890 -10.788 -3.687 1.00 29.84 282 ARG A C 1
ATOM 2192 O O . ARG A 1 282 ? 48.260 -10.098 -2.744 1.00 29.84 282 ARG A O 1
ATOM 2199 N N . PRO A 1 283 ? 47.480 -12.070 -3.537 1.00 33.16 283 PRO A N 1
ATOM 2200 C CA . PRO A 1 283 ? 47.369 -12.733 -2.242 1.00 33.16 283 PRO A CA 1
ATOM 2201 C C . PRO A 1 283 ? 48.706 -13.345 -1.808 1.00 33.16 283 PRO A C 1
ATOM 2203 O O . PRO A 1 283 ? 49.288 -14.123 -2.560 1.00 33.16 283 PRO A O 1
ATOM 2206 N N . ASP A 1 284 ? 49.127 -13.072 -0.574 1.00 28.77 284 ASP A N 1
ATOM 2207 C CA . ASP A 1 284 ? 50.071 -13.926 0.145 1.00 28.77 284 ASP A CA 1
ATOM 2208 C C . ASP A 1 284 ? 49.312 -14.677 1.240 1.00 28.77 284 ASP A C 1
ATOM 2210 O O . ASP A 1 284 ? 48.675 -14.100 2.123 1.00 28.77 284 ASP A O 1
ATOM 2214 N N . ALA A 1 285 ? 49.336 -16.000 1.114 1.00 34.50 285 ALA A N 1
ATOM 2215 C CA . ALA A 1 285 ? 48.733 -16.947 2.027 1.00 34.50 285 ALA A CA 1
ATOM 2216 C C . ALA A 1 285 ? 49.599 -17.103 3.282 1.00 34.50 285 ALA A C 1
ATOM 2218 O O . ALA A 1 285 ? 50.760 -17.489 3.181 1.00 34.50 285 ALA A O 1
ATOM 2219 N N . VAL A 1 286 ? 49.012 -16.901 4.464 1.00 30.59 286 VAL A N 1
ATOM 2220 C CA . VAL A 1 286 ? 49.539 -17.440 5.725 1.00 30.59 286 VAL A CA 1
ATOM 2221 C C . VAL A 1 286 ? 48.358 -17.934 6.564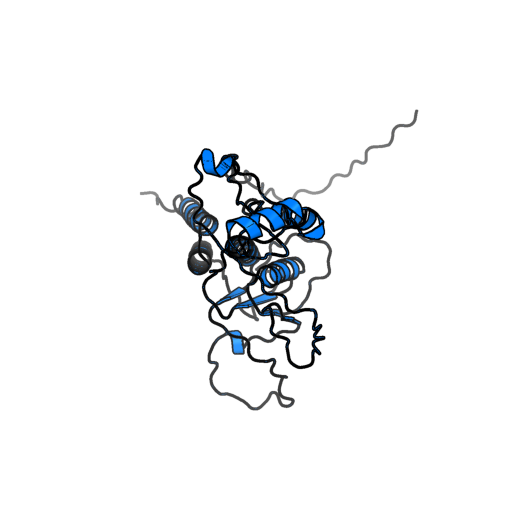 1.00 30.59 286 VAL A C 1
ATOM 2223 O O . VAL A 1 286 ? 47.553 -17.154 7.066 1.00 30.59 286 VAL A O 1
ATOM 2226 N N . LEU A 1 287 ? 48.241 -19.259 6.667 1.00 33.41 287 LEU A N 1
ATOM 2227 C CA . LEU A 1 287 ? 47.345 -19.972 7.581 1.00 33.41 287 LEU A CA 1
ATOM 2228 C C . LEU A 1 287 ? 47.861 -19.840 9.026 1.00 33.41 287 LEU A C 1
ATOM 2230 O O . LEU A 1 287 ? 49.057 -20.048 9.234 1.00 33.41 287 LEU A O 1
ATOM 2234 N N . PRO A 1 288 ? 47.007 -19.606 10.039 1.00 34.12 288 PRO A N 1
ATOM 2235 C CA . PRO A 1 288 ? 47.391 -19.827 11.422 1.00 34.12 288 PRO A CA 1
ATOM 2236 C C . PRO A 1 288 ? 47.070 -21.266 11.850 1.00 34.12 288 PRO A C 1
ATOM 2238 O O . PRO A 1 288 ? 45.936 -21.739 11.766 1.00 34.12 288 PRO A O 1
ATOM 2241 N N . SER A 1 289 ? 48.113 -21.948 12.309 1.00 35.62 289 SER A N 1
ATOM 2242 C CA . SER A 1 289 ? 48.104 -23.242 12.989 1.00 35.62 289 SER A CA 1
ATOM 2243 C C . SER A 1 289 ? 47.352 -23.194 14.325 1.00 35.62 289 SER A C 1
ATOM 2245 O O . SER A 1 289 ? 47.470 -22.230 15.081 1.00 35.62 289 SER A O 1
ATOM 2247 N N . ALA A 1 290 ? 46.610 -24.266 14.609 1.00 36.16 290 ALA A N 1
ATOM 2248 C CA . ALA A 1 290 ? 45.899 -24.515 15.863 1.00 36.16 290 ALA A CA 1
ATOM 2249 C C . ALA A 1 290 ? 46.848 -24.634 17.074 1.00 36.16 290 ALA A C 1
ATOM 2251 O O . ALA A 1 290 ? 47.987 -25.071 16.896 1.00 36.16 290 ALA A O 1
ATOM 2252 N N . PRO A 1 291 ? 46.389 -24.337 18.304 1.00 40.31 291 PRO A N 1
ATOM 2253 C CA . PRO A 1 291 ? 47.116 -24.707 19.505 1.00 40.31 291 PRO A CA 1
ATOM 2254 C C . PRO A 1 291 ? 46.701 -26.107 19.979 1.00 40.31 291 PRO A C 1
ATOM 2256 O O . PRO A 1 291 ? 45.516 -26.416 20.120 1.00 40.31 291 PRO A O 1
ATOM 2259 N N . SER A 1 292 ? 47.707 -26.941 20.223 1.00 37.22 292 SER A N 1
ATOM 2260 C CA . SER A 1 292 ? 47.644 -28.131 21.066 1.00 37.22 292 SER A CA 1
ATOM 2261 C C . SER A 1 292 ? 48.235 -27.804 22.438 1.00 37.22 292 SER A C 1
ATOM 2263 O O . SER A 1 292 ? 49.311 -27.208 22.484 1.00 37.22 292 SER A O 1
ATOM 2265 N N . GLU A 1 293 ? 47.539 -28.297 23.468 1.00 34.97 293 GLU A N 1
ATOM 2266 C CA . GLU A 1 293 ? 47.846 -28.312 24.915 1.00 34.97 293 GLU A CA 1
ATOM 2267 C C . GLU A 1 293 ? 47.701 -26.999 25.701 1.00 34.97 293 GLU A C 1
ATOM 2269 O O . GLU A 1 293 ? 48.401 -26.003 25.419 1.00 34.97 293 GLU A O 1
#

Organism: Hippocampus comes (NCBI:txid109280)